Protein AF-A0A958IV37-F1 (afdb_monomer)

Structure (mmCIF, N/CA/C/O backbone):
data_AF-A0A958IV37-F1
#
_entry.id   AF-A0A958IV37-F1
#
loop_
_atom_site.group_PDB
_atom_site.id
_atom_site.type_symbol
_atom_site.label_atom_id
_atom_site.label_alt_id
_atom_site.label_comp_id
_atom_site.label_asym_id
_atom_site.label_entity_id
_atom_site.label_seq_id
_atom_site.pdbx_PDB_ins_code
_atom_site.Cartn_x
_atom_site.Cartn_y
_atom_site.Cartn_z
_atom_site.occupancy
_atom_site.B_iso_or_equiv
_atom_site.auth_seq_id
_atom_site.auth_comp_id
_atom_site.auth_asym_id
_atom_site.auth_atom_id
_atom_site.pdbx_PDB_model_num
ATOM 1 N N . GLY A 1 1 ? 1.178 4.564 18.987 1.00 90.06 1 GLY A N 1
ATOM 2 C CA . GLY A 1 1 ? -0.215 4.195 19.287 1.00 90.06 1 GLY A CA 1
ATOM 3 C C . GLY A 1 1 ? -1.177 5.011 18.451 1.00 90.06 1 GLY A C 1
ATOM 4 O O . GLY A 1 1 ? -0.791 6.059 17.945 1.00 90.06 1 GLY A O 1
ATOM 5 N N . VAL A 1 2 ? -2.417 4.540 18.330 1.00 94.38 2 VAL A N 1
ATOM 6 C CA . VAL A 1 2 ? -3.538 5.289 17.732 1.00 94.38 2 VAL A CA 1
ATOM 7 C C . VAL A 1 2 ? -4.387 5.872 18.862 1.00 94.38 2 VAL A C 1
ATOM 9 O O . VAL A 1 2 ? -4.614 5.197 19.866 1.00 94.38 2 VAL A O 1
ATOM 12 N N . TYR A 1 3 ? -4.841 7.117 18.715 1.00 95.06 3 TYR A N 1
ATOM 13 C CA . TYR A 1 3 ? -5.630 7.835 19.719 1.00 95.06 3 TYR A CA 1
ATOM 14 C C . TYR A 1 3 ? -6.899 8.407 19.086 1.00 95.06 3 TYR A C 1
ATOM 16 O O . TYR A 1 3 ? -6.897 8.761 17.909 1.00 95.06 3 TYR A O 1
ATOM 24 N N . TYR A 1 4 ? -7.961 8.534 19.877 1.00 92.94 4 TYR A N 1
ATOM 25 C CA . TYR A 1 4 ? -9.195 9.218 19.496 1.00 92.94 4 TYR A CA 1
ATOM 26 C C . TYR A 1 4 ? -9.462 10.398 20.432 1.00 92.94 4 TYR A C 1
ATOM 28 O O . TYR A 1 4 ? -9.059 10.384 21.598 1.00 92.94 4 TYR A O 1
ATOM 36 N N . LEU A 1 5 ? -10.137 11.428 19.922 1.00 93.88 5 LEU A N 1
ATOM 37 C CA . LEU A 1 5 ? -10.578 12.563 20.727 1.00 93.88 5 LEU A CA 1
ATOM 38 C C . LEU A 1 5 ? -11.869 12.181 21.458 1.00 93.88 5 LEU A C 1
ATOM 40 O O . LEU A 1 5 ? -12.916 12.021 20.832 1.00 93.88 5 LEU A O 1
ATOM 44 N N . ALA A 1 6 ? -11.794 12.005 22.775 1.00 91.38 6 ALA A N 1
ATOM 45 C CA . ALA A 1 6 ? -12.970 11.760 23.593 1.00 91.38 6 ALA A CA 1
ATOM 46 C C . ALA A 1 6 ? -13.723 13.081 23.828 1.00 91.38 6 ALA A C 1
ATOM 48 O O . ALA A 1 6 ? -13.082 14.094 24.137 1.00 91.38 6 ALA A O 1
ATOM 49 N N . PRO A 1 7 ? -15.063 13.089 23.705 1.00 88.25 7 PRO A N 1
ATOM 50 C CA . PRO A 1 7 ? -15.849 14.276 23.998 1.00 88.25 7 PRO A CA 1
ATOM 51 C C . PRO A 1 7 ? -15.720 14.679 25.481 1.00 88.25 7 PRO A C 1
ATOM 53 O O . PRO A 1 7 ? -15.394 13.831 26.321 1.00 88.25 7 PRO A O 1
ATOM 56 N N . PRO A 1 8 ? -15.989 15.956 25.808 1.00 89.44 8 PRO A N 1
ATOM 57 C CA . PRO A 1 8 ? -16.060 16.445 27.185 1.00 89.44 8 PRO A CA 1
ATOM 58 C C . PRO A 1 8 ? -16.997 15.580 28.037 1.00 89.44 8 PRO A C 1
ATOM 60 O O . PRO A 1 8 ? -18.073 15.200 27.570 1.00 89.44 8 PRO A O 1
ATOM 63 N N . ALA A 1 9 ? -16.613 15.276 29.280 1.00 87.44 9 ALA A N 1
ATOM 64 C CA . ALA A 1 9 ? -17.484 14.537 30.196 1.00 87.44 9 ALA A CA 1
ATOM 65 C C . ALA A 1 9 ? -18.620 15.426 30.731 1.00 87.44 9 ALA A C 1
ATOM 67 O O . ALA A 1 9 ? -19.730 14.941 30.951 1.00 87.44 9 ALA A O 1
ATOM 68 N N . ALA A 1 10 ? -18.355 16.725 30.885 1.00 89.62 10 ALA A N 1
ATOM 69 C CA . ALA A 1 10 ? -19.326 17.749 31.240 1.00 89.62 10 ALA A CA 1
ATOM 70 C C . ALA A 1 10 ? -19.157 19.032 30.392 1.00 89.62 10 ALA A C 1
ATOM 72 O O . ALA A 1 10 ? -18.096 19.260 29.799 1.00 89.62 10 ALA A O 1
ATOM 73 N N . PRO A 1 11 ? -20.187 19.901 30.323 1.00 88.12 11 PRO A N 1
ATOM 74 C CA . PRO A 1 11 ? -20.066 21.218 29.701 1.00 88.12 11 PRO A CA 1
ATOM 75 C C . PRO A 1 11 ? -18.961 22.045 30.369 1.00 88.12 11 PRO A C 1
ATOM 77 O O . PRO A 1 11 ? -19.006 22.283 31.572 1.00 88.12 11 PRO A O 1
ATOM 80 N N . GLY A 1 12 ? -17.987 22.498 29.579 1.00 87.62 12 GLY A N 1
ATOM 81 C CA . GLY A 1 12 ? -16.826 23.251 30.067 1.00 87.62 12 GLY A CA 1
ATOM 82 C C . GLY A 1 12 ? -15.551 22.420 30.226 1.00 87.62 12 GLY A C 1
ATOM 83 O O . GLY A 1 12 ? -14.482 23.011 30.357 1.00 87.62 12 GLY A O 1
ATOM 84 N N . ASP A 1 13 ? -15.628 21.087 30.140 1.00 92.12 13 ASP A N 1
ATOM 85 C CA . ASP A 1 13 ? -14.427 20.251 30.116 1.00 92.12 13 ASP A CA 1
ATOM 86 C C . ASP A 1 13 ? -13.713 20.343 28.761 1.00 92.12 13 ASP A C 1
ATOM 88 O O . ASP A 1 13 ? -14.332 20.402 27.692 1.00 92.12 13 ASP A O 1
ATOM 92 N N . THR A 1 14 ? -12.384 20.280 28.797 1.00 91.94 14 THR A N 1
ATOM 93 C CA . THR A 1 14 ? -11.564 20.180 27.589 1.00 91.94 14 THR A CA 1
ATOM 94 C C . THR A 1 14 ? -11.616 18.747 27.043 1.00 91.94 14 THR A C 1
ATOM 96 O O . THR A 1 14 ? -11.397 17.801 27.805 1.00 91.94 14 THR A O 1
ATOM 99 N N . PRO A 1 15 ? -11.854 18.550 25.734 1.00 92.94 15 PRO A N 1
ATOM 100 C CA . PRO A 1 15 ? -11.697 17.247 25.092 1.00 92.94 15 PRO A CA 1
ATOM 101 C C . PRO A 1 15 ? -10.302 16.653 25.334 1.00 92.94 15 PRO A C 1
ATOM 103 O O . PRO A 1 15 ? -9.304 17.375 25.340 1.00 92.94 15 PRO A O 1
ATOM 106 N N . VAL A 1 16 ? -10.216 15.331 25.493 1.00 94.69 16 VAL A N 1
ATOM 107 C CA . VAL A 1 16 ? -8.945 14.639 25.771 1.00 94.69 16 VAL A CA 1
ATOM 108 C C . VAL A 1 16 ? -8.686 13.522 24.772 1.00 94.69 16 VAL A C 1
ATOM 110 O O . VAL A 1 16 ? -9.596 12.783 24.398 1.00 94.69 16 VAL A O 1
ATOM 113 N N . PHE A 1 17 ? -7.428 13.356 24.366 1.00 95.19 17 PHE A N 1
ATOM 114 C CA . PHE A 1 17 ? -7.029 12.204 23.564 1.00 95.19 17 PHE A CA 1
ATOM 115 C C . PHE A 1 17 ? -6.925 10.957 24.438 1.00 95.19 17 PHE A C 1
ATOM 117 O O . PHE A 1 17 ? -6.231 10.950 25.455 1.00 95.19 17 PHE A O 1
ATOM 124 N N . ARG A 1 18 ? -7.597 9.884 24.020 1.00 95.31 18 ARG A N 1
ATOM 125 C CA . ARG A 1 18 ? -7.534 8.570 24.665 1.00 95.31 18 ARG A CA 1
ATOM 126 C C . ARG A 1 18 ? -6.959 7.540 23.696 1.00 95.31 18 ARG A C 1
ATOM 128 O O . ARG A 1 18 ? -7.259 7.607 22.504 1.00 95.31 18 ARG A O 1
ATOM 135 N N . PRO A 1 19 ? -6.115 6.609 24.169 1.00 95.56 19 PRO A N 1
ATOM 136 C CA . PRO A 1 19 ? -5.575 5.568 23.309 1.00 95.56 19 PRO A CA 1
ATOM 137 C C . PRO A 1 19 ? -6.686 4.614 22.866 1.00 95.56 19 PRO A C 1
ATOM 139 O O . PRO A 1 19 ? -7.582 4.280 23.643 1.00 95.56 19 PRO A O 1
ATOM 142 N N . VAL A 1 20 ? -6.593 4.135 21.628 1.00 96.44 20 VAL A N 1
ATOM 143 C CA . VAL A 1 20 ? -7.368 2.981 21.169 1.00 96.44 20 VAL A CA 1
ATOM 144 C C . VAL A 1 20 ? -6.782 1.734 21.825 1.00 96.44 20 VAL A C 1
ATOM 146 O O . VAL A 1 20 ? -5.603 1.409 21.656 1.00 96.44 20 VAL A O 1
ATOM 149 N N . SER A 1 21 ? -7.608 1.025 22.588 1.00 96.25 21 SER A N 1
ATOM 150 C CA . SER A 1 21 ? -7.203 -0.190 23.288 1.00 96.25 21 SER A CA 1
ATOM 151 C C . SER A 1 21 ? -6.798 -1.268 22.282 1.00 96.25 21 SER A C 1
ATOM 153 O O . SER A 1 21 ? -7.561 -1.585 21.376 1.00 96.25 21 SER A O 1
ATOM 155 N N . GLY A 1 22 ? -5.609 -1.851 22.448 1.00 94.31 22 GLY A N 1
ATOM 156 C CA . GLY A 1 22 ? -5.080 -2.899 21.565 1.00 94.31 22 GLY A CA 1
ATOM 157 C C . GLY A 1 22 ? -4.057 -2.424 20.526 1.00 94.31 22 GLY A C 1
ATOM 158 O O . GLY A 1 22 ? -3.431 -3.270 19.899 1.00 94.31 22 GLY A O 1
ATOM 159 N N . ILE A 1 23 ? -3.808 -1.110 20.385 1.00 94.19 23 ILE A N 1
ATOM 160 C CA . ILE A 1 23 ? -2.751 -0.575 19.501 1.00 94.19 23 ILE A CA 1
ATOM 161 C C . ILE A 1 23 ? -1.759 0.289 20.289 1.00 94.19 23 ILE A C 1
ATOM 163 O O . ILE A 1 23 ? -1.879 1.514 20.370 1.00 94.19 23 ILE A O 1
ATOM 167 N N . ALA A 1 24 ? -0.715 -0.348 20.821 1.00 91.19 24 ALA A N 1
ATOM 168 C CA . ALA A 1 24 ? 0.445 0.355 21.385 1.00 91.19 24 ALA A CA 1
ATOM 169 C C . ALA A 1 24 ? 1.495 0.720 20.311 1.00 91.19 24 ALA A C 1
ATOM 171 O O . ALA A 1 24 ? 2.230 1.698 20.462 1.00 91.19 24 ALA A O 1
ATOM 172 N N . ALA A 1 25 ? 1.514 -0.032 19.206 1.00 92.50 25 ALA A N 1
ATOM 173 C CA . ALA A 1 25 ? 2.450 0.079 18.089 1.00 92.50 25 ALA A CA 1
ATOM 174 C C . ALA A 1 25 ? 2.439 1.449 17.381 1.00 92.50 25 ALA A C 1
ATOM 176 O O . ALA A 1 25 ? 1.483 2.230 17.481 1.00 92.50 25 ALA A O 1
ATOM 177 N N . GLN A 1 26 ? 3.516 1.747 16.647 1.00 94.69 26 GLN A N 1
ATOM 178 C CA . GLN A 1 26 ? 3.551 2.883 15.719 1.00 94.69 26 GLN A CA 1
ATOM 179 C C . GLN A 1 26 ? 2.567 2.624 14.579 1.00 94.69 26 GLN A C 1
ATOM 181 O O . GLN A 1 26 ? 2.468 1.491 14.118 1.00 94.69 26 GLN A O 1
ATOM 186 N N . SER A 1 27 ? 1.832 3.649 14.148 1.00 95.94 27 SER A N 1
ATOM 187 C CA . SER A 1 27 ? 0.874 3.553 13.044 1.00 95.94 27 SER A CA 1
ATOM 188 C C . SER A 1 27 ? 1.310 4.470 11.910 1.00 95.94 27 SER A C 1
ATOM 190 O O . SER A 1 27 ? 1.657 5.620 12.176 1.00 95.94 27 SER A O 1
ATOM 192 N N . TRP A 1 28 ? 1.285 3.970 10.673 1.00 93.75 28 TRP A N 1
ATOM 193 C CA . TRP A 1 28 ? 1.659 4.749 9.482 1.00 93.75 28 TRP A CA 1
ATOM 194 C C . TRP A 1 28 ? 0.489 5.056 8.553 1.00 93.75 28 TRP A C 1
ATOM 196 O O . TRP A 1 28 ? 0.547 6.032 7.811 1.00 93.75 28 TRP A O 1
ATOM 206 N N . SER A 1 29 ? -0.590 4.271 8.606 1.00 95.69 29 SER A N 1
ATOM 207 C CA . SER A 1 29 ? -1.770 4.501 7.775 1.00 95.69 29 SER A CA 1
ATOM 208 C C . SER A 1 29 ? -3.053 4.244 8.559 1.00 95.69 29 SER A C 1
ATOM 210 O O . SER A 1 29 ? -3.172 3.251 9.279 1.00 95.69 29 SER A O 1
ATOM 212 N N . LEU A 1 30 ? -4.004 5.164 8.401 1.00 96.56 30 LEU A N 1
ATOM 213 C CA . LEU A 1 30 ? -5.386 5.043 8.844 1.00 96.56 30 LEU A CA 1
ATOM 214 C C . LEU A 1 30 ? -6.275 5.111 7.604 1.00 96.56 30 LEU A C 1
ATOM 216 O O . LEU A 1 30 ? -6.169 6.0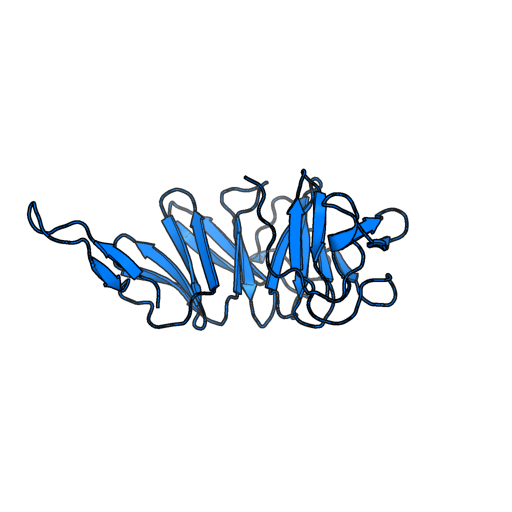62 6.830 1.00 96.56 30 LEU A O 1
ATOM 220 N N . LEU A 1 31 ? -7.143 4.118 7.426 1.00 97.12 31 LEU A N 1
ATOM 221 C CA . LEU A 1 31 ? -8.000 3.999 6.251 1.00 97.12 31 LEU A CA 1
ATOM 222 C C . LEU A 1 31 ? -9.466 3.834 6.672 1.00 97.12 31 LEU A C 1
ATOM 224 O O . LEU A 1 31 ? -9.827 2.790 7.227 1.00 97.12 31 LEU A O 1
ATOM 228 N N . PRO A 1 32 ? -10.325 4.835 6.412 1.00 95.62 32 PRO A N 1
ATOM 229 C CA . PRO A 1 32 ? -11.768 4.648 6.453 1.00 95.62 32 PRO A CA 1
ATOM 230 C C . PRO A 1 32 ? -12.182 3.588 5.427 1.00 95.62 32 PRO A C 1
ATOM 232 O O . PRO A 1 32 ? -11.821 3.675 4.258 1.00 95.62 32 PRO A O 1
ATOM 235 N N . ALA A 1 33 ? -12.936 2.586 5.866 1.00 93.12 33 ALA A N 1
ATOM 236 C CA . ALA A 1 33 ? -13.322 1.432 5.065 1.00 93.12 33 ALA A CA 1
ATOM 237 C C . ALA A 1 33 ? -14.796 1.091 5.333 1.00 93.12 33 ALA A C 1
ATOM 239 O O . ALA A 1 33 ? -15.136 0.225 6.148 1.00 93.12 33 ALA A O 1
ATOM 240 N N . GLY A 1 34 ? -15.691 1.834 4.677 1.00 87.81 34 GLY A N 1
ATOM 241 C CA . GLY A 1 34 ? -17.126 1.789 4.950 1.00 87.81 34 GLY A CA 1
ATOM 242 C C . GLY A 1 34 ? -17.446 2.364 6.331 1.00 87.81 34 GLY A C 1
ATOM 243 O O . GLY A 1 34 ? -17.232 3.545 6.580 1.00 87.81 34 GLY A O 1
ATOM 244 N N . ARG A 1 35 ? -17.970 1.529 7.237 1.00 87.19 35 ARG A N 1
ATOM 245 C CA . ARG A 1 35 ? -18.256 1.913 8.636 1.00 87.19 35 ARG A CA 1
ATOM 246 C C . ARG A 1 35 ? -17.098 1.629 9.597 1.00 87.19 35 ARG A C 1
ATOM 248 O O . ARG A 1 35 ? -17.220 1.927 10.781 1.00 87.19 35 ARG A O 1
ATOM 255 N N . SER A 1 36 ? -16.022 1.027 9.103 1.00 90.94 36 SER A N 1
ATOM 256 C CA . SER A 1 36 ? -14.850 0.659 9.893 1.00 90.94 36 SER A CA 1
ATOM 257 C C . SER A 1 36 ? -13.716 1.654 9.662 1.00 90.94 36 SER A C 1
ATOM 259 O O . SER A 1 36 ? -13.615 2.261 8.597 1.00 90.94 36 SER A O 1
ATOM 261 N N . LEU A 1 37 ? -12.827 1.774 10.644 1.00 95.69 37 LEU A N 1
ATOM 262 C CA . LEU A 1 37 ? -11.527 2.417 10.483 1.00 95.69 37 LEU A CA 1
ATOM 263 C C . LEU A 1 37 ? -10.455 1.340 10.617 1.00 95.69 37 LEU A C 1
ATOM 265 O O . LEU A 1 37 ? -10.439 0.624 11.615 1.00 95.69 37 LEU A O 1
ATOM 269 N N . LEU A 1 38 ? -9.578 1.205 9.627 1.00 97.88 38 LEU A N 1
ATOM 270 C CA . LEU A 1 38 ? -8.435 0.301 9.705 1.00 97.88 38 LEU A CA 1
ATOM 271 C C . LEU A 1 38 ? -7.161 1.080 10.031 1.00 97.88 38 LEU A C 1
ATOM 273 O O . LEU A 1 38 ? -6.988 2.208 9.576 1.00 97.88 38 LEU A O 1
ATOM 277 N N . ALA A 1 39 ? -6.265 0.462 10.793 1.00 98.19 39 ALA A N 1
ATOM 278 C CA . ALA A 1 39 ? -4.962 1.004 11.142 1.00 98.19 39 ALA A CA 1
ATOM 279 C C . ALA A 1 39 ? -3.860 0.021 10.754 1.00 98.19 39 ALA A C 1
ATOM 281 O O . ALA A 1 39 ? -3.841 -1.106 11.247 1.00 98.19 39 ALA A O 1
ATOM 282 N N . ALA A 1 40 ? -2.927 0.459 9.910 1.00 98.25 40 ALA A N 1
ATOM 283 C CA . ALA A 1 40 ? -1.681 -0.251 9.652 1.00 98.25 40 ALA A CA 1
ATOM 284 C C . ALA A 1 40 ? -0.588 0.236 10.602 1.00 98.25 40 ALA A C 1
ATOM 286 O O . ALA A 1 40 ? -0.456 1.438 10.880 1.00 98.25 40 ALA A O 1
ATOM 287 N N . THR A 1 41 ? 0.155 -0.720 11.150 1.00 98.25 41 THR A N 1
ATOM 288 C CA . THR A 1 41 ? 1.061 -0.493 12.272 1.00 98.25 41 THR A CA 1
ATOM 289 C C . THR A 1 41 ? 2.324 -1.341 12.177 1.00 98.25 41 THR A C 1
ATOM 291 O O . THR A 1 41 ? 2.442 -2.222 11.323 1.00 98.25 41 THR A O 1
ATOM 294 N N . SER A 1 42 ? 3.253 -1.119 13.112 1.00 97.31 42 SER A N 1
ATOM 295 C CA . SER A 1 42 ? 4.487 -1.904 13.222 1.00 97.31 42 SER A CA 1
ATOM 296 C C . SER A 1 42 ? 4.278 -3.376 13.556 1.00 97.31 42 SER A C 1
ATOM 298 O O . SER A 1 42 ? 5.186 -4.171 13.337 1.00 97.31 42 SER A O 1
ATOM 300 N N . ASN A 1 43 ? 3.102 -3.741 14.073 1.00 96.31 43 ASN A N 1
ATOM 301 C CA . ASN A 1 43 ? 2.822 -5.095 14.550 1.00 96.31 43 ASN A CA 1
ATOM 302 C C . ASN A 1 43 ? 1.696 -5.788 13.775 1.00 96.31 43 ASN A C 1
ATOM 304 O O . ASN A 1 43 ? 1.479 -6.979 13.979 1.00 96.31 43 ASN A O 1
ATOM 308 N N . GLY A 1 44 ? 0.973 -5.065 12.922 1.00 96.88 44 GLY A N 1
ATOM 309 C CA . GLY A 1 44 ? -0.170 -5.623 12.217 1.00 96.88 44 GLY A CA 1
ATOM 310 C C . GLY A 1 44 ? -1.106 -4.585 11.621 1.00 96.88 44 GLY A C 1
ATOM 311 O O . GLY A 1 44 ? -0.912 -3.370 11.756 1.00 96.88 44 GLY A O 1
ATOM 312 N N . VAL A 1 45 ? -2.168 -5.094 11.006 1.00 98.31 45 VAL A N 1
ATOM 313 C CA . VAL A 1 45 ? -3.348 -4.330 10.612 1.00 98.31 45 VAL A CA 1
ATOM 314 C C . VAL A 1 45 ? -4.474 -4.626 11.589 1.00 98.31 45 VAL A C 1
ATOM 316 O O . VAL A 1 45 ? -4.787 -5.786 11.863 1.00 98.31 45 VAL A O 1
ATOM 319 N N . TYR A 1 46 ? -5.114 -3.570 12.074 1.00 97.88 46 TYR A N 1
ATOM 320 C CA . TYR A 1 46 ? -6.210 -3.653 13.028 1.00 97.88 46 TYR A CA 1
ATOM 321 C C . TYR A 1 46 ? -7.453 -2.958 12.486 1.00 97.88 46 TYR A C 1
ATOM 323 O O . TYR A 1 46 ? -7.360 -1.871 11.921 1.00 97.88 46 TYR A O 1
ATOM 331 N N . GLN A 1 47 ? -8.620 -3.547 12.719 1.00 97.12 47 GLN A N 1
ATOM 332 C CA . GLN A 1 47 ? -9.899 -2.856 12.621 1.00 97.12 47 GLN A CA 1
ATOM 333 C C . GLN A 1 47 ? -10.215 -2.187 13.954 1.00 97.12 47 GLN A C 1
ATOM 335 O O . GLN A 1 47 ? -10.217 -2.838 14.991 1.00 97.12 47 GLN A O 1
ATOM 340 N N . ILE A 1 48 ? -10.502 -0.893 13.932 1.00 95.62 48 ILE A N 1
ATOM 341 C CA . ILE A 1 48 ? -10.916 -0.135 15.107 1.00 95.62 48 ILE A CA 1
ATOM 342 C C . ILE A 1 48 ? -12.442 -0.162 15.178 1.00 95.62 48 ILE A C 1
ATOM 344 O O . ILE A 1 48 ? -13.136 0.310 14.275 1.00 95.62 48 ILE A O 1
ATOM 348 N N . GLU A 1 49 ? -12.954 -0.723 16.266 1.00 90.94 49 GLU A N 1
ATOM 349 C CA . GLU A 1 49 ? -14.367 -0.772 16.619 1.00 90.94 49 GLU A CA 1
ATOM 350 C C . GLU A 1 49 ? -14.564 0.035 17.904 1.00 90.94 49 GLU A C 1
ATOM 352 O O . GLU A 1 49 ? -14.178 -0.391 18.995 1.00 90.94 49 GLU A O 1
ATOM 357 N N . ASN A 1 50 ? -15.157 1.225 17.772 1.00 87.94 50 ASN A N 1
ATOM 358 C CA . ASN A 1 50 ? -15.253 2.220 18.842 1.00 87.94 50 ASN A CA 1
ATOM 359 C C . ASN A 1 50 ? -13.864 2.598 19.393 1.00 87.94 50 ASN A C 1
ATOM 361 O O . ASN A 1 50 ? -13.085 3.254 18.707 1.00 87.94 50 ASN A O 1
ATOM 365 N N . ASP A 1 51 ? -13.550 2.187 20.619 1.00 90.88 51 ASP A N 1
ATOM 366 C CA . ASP A 1 51 ? -12.306 2.469 21.332 1.00 90.88 51 ASP A CA 1
ATOM 367 C C . ASP A 1 51 ? -11.371 1.250 21.423 1.00 90.88 51 ASP A C 1
ATOM 369 O O . ASP A 1 51 ? -10.379 1.289 22.158 1.00 90.88 51 ASP A O 1
ATOM 373 N N . ARG A 1 52 ? -11.667 0.165 20.690 1.00 94.75 52 ARG A N 1
ATOM 374 C CA . ARG A 1 52 ? -10.900 -1.089 20.704 1.00 94.75 52 ARG A CA 1
ATOM 375 C C . ARG A 1 52 ? -10.454 -1.510 19.314 1.00 94.75 52 ARG A C 1
ATOM 377 O O . ARG A 1 52 ? -11.141 -1.284 18.326 1.00 94.75 52 ARG A O 1
ATOM 384 N N . ALA A 1 53 ? -9.309 -2.172 19.258 1.00 96.06 53 ALA A N 1
ATOM 385 C CA . ALA A 1 53 ? -8.739 -2.732 18.050 1.00 96.06 53 ALA A CA 1
ATOM 386 C C . ALA A 1 53 ? -8.946 -4.248 17.981 1.00 96.06 53 ALA A C 1
ATOM 388 O O . ALA A 1 53 ? -8.689 -4.974 18.942 1.00 96.06 53 ALA A O 1
ATOM 389 N N . VAL A 1 54 ? -9.367 -4.718 16.813 1.00 96.25 54 VAL A N 1
ATOM 390 C CA . VAL A 1 54 ? -9.510 -6.124 16.442 1.00 96.25 54 VAL A CA 1
ATOM 391 C C . VAL A 1 54 ? -8.411 -6.445 15.423 1.00 96.25 54 VAL A C 1
ATOM 393 O O . VAL A 1 54 ? -8.373 -5.804 14.371 1.00 96.25 54 VAL A O 1
ATOM 396 N N . PRO A 1 55 ? -7.492 -7.386 15.702 1.00 97.06 55 PRO A N 1
ATOM 397 C CA . PRO A 1 55 ? -6.422 -7.727 14.766 1.00 97.06 55 PRO A CA 1
ATOM 398 C C . PRO A 1 55 ? -6.984 -8.402 13.508 1.00 97.06 55 PRO A C 1
ATOM 400 O O . PRO A 1 55 ? -7.879 -9.244 13.594 1.00 97.06 55 PRO A O 1
ATOM 403 N N . LEU A 1 56 ? -6.446 -8.038 12.343 1.00 97.62 56 LEU A N 1
ATOM 404 C CA . LEU A 1 56 ? -6.786 -8.633 11.045 1.00 97.62 56 LEU A CA 1
ATOM 405 C C . LEU A 1 56 ? -5.605 -9.365 10.404 1.00 97.62 56 LEU A C 1
ATOM 407 O O . LEU A 1 56 ? -5.807 -10.372 9.729 1.00 97.62 56 LEU A O 1
ATOM 411 N N . LEU A 1 57 ? -4.396 -8.837 10.586 1.00 97.25 57 LEU A N 1
ATOM 412 C CA . LEU A 1 57 ? -3.149 -9.343 10.023 1.00 97.25 57 LEU A CA 1
ATOM 413 C C . LEU A 1 57 ? -2.016 -9.002 10.988 1.00 97.25 57 LEU A C 1
ATOM 415 O O . LEU A 1 57 ? -1.938 -7.858 11.427 1.00 97.25 57 LEU A O 1
ATOM 419 N N . ASP A 1 58 ? -1.130 -9.954 11.260 1.00 96.50 58 ASP A N 1
ATOM 420 C CA . ASP A 1 58 ? 0.113 -9.702 11.989 1.00 96.50 58 ASP A CA 1
ATOM 421 C C . ASP A 1 58 ? 1.234 -9.273 11.034 1.00 96.50 58 ASP A C 1
ATOM 423 O O . ASP A 1 58 ? 1.277 -9.679 9.870 1.00 96.50 58 ASP A O 1
ATOM 427 N N . GLY A 1 59 ? 2.178 -8.487 11.549 1.00 94.69 59 GLY A N 1
ATOM 428 C CA . GLY A 1 59 ? 3.372 -8.065 10.821 1.00 94.69 59 GLY A CA 1
ATOM 429 C C . GLY A 1 59 ? 3.351 -6.606 10.369 1.00 94.69 59 GLY A C 1
ATOM 430 O O . GLY A 1 59 ? 2.342 -5.906 10.411 1.00 94.69 59 GLY A O 1
ATOM 431 N N . LEU A 1 60 ? 4.525 -6.134 9.969 1.00 97.62 60 LEU A N 1
ATOM 432 C CA . LEU A 1 60 ? 4.774 -4.736 9.659 1.00 97.62 60 LEU A CA 1
ATOM 433 C C . LEU A 1 60 ? 4.033 -4.305 8.381 1.00 97.62 60 LEU A C 1
ATOM 435 O O . LEU A 1 60 ? 4.343 -4.785 7.291 1.00 97.62 60 LEU A O 1
ATOM 439 N N . CYS A 1 61 ? 3.076 -3.383 8.524 1.00 98.31 61 CYS A N 1
ATOM 440 C CA . CYS A 1 61 ? 2.282 -2.836 7.424 1.00 98.31 61 CYS A CA 1
ATOM 441 C C . CYS A 1 61 ? 2.446 -1.315 7.352 1.00 98.31 61 CYS A C 1
ATOM 443 O O . CYS A 1 61 ? 2.198 -0.615 8.335 1.00 98.31 61 CYS A O 1
ATOM 445 N N . PHE A 1 62 ? 2.812 -0.796 6.181 1.00 98.00 62 PHE A N 1
ATOM 446 C CA . PHE A 1 62 ? 3.104 0.626 5.979 1.00 98.00 62 PHE A CA 1
ATOM 447 C C . PHE A 1 62 ? 1.917 1.408 5.426 1.00 98.00 62 PHE A C 1
ATOM 449 O O . PHE A 1 62 ? 1.677 2.543 5.834 1.00 98.00 62 PHE A O 1
ATOM 456 N N . VAL A 1 63 ? 1.155 0.798 4.517 1.00 98.19 63 VAL A N 1
ATOM 457 C CA . VAL A 1 63 ? 0.084 1.476 3.784 1.00 98.19 63 VAL A CA 1
ATOM 458 C C . VAL A 1 63 ? -1.119 0.561 3.598 1.00 98.19 63 VAL A C 1
ATOM 460 O O . VAL A 1 63 ? -0.970 -0.634 3.351 1.00 98.19 63 VAL A O 1
ATOM 463 N N . LEU A 1 64 ? -2.314 1.137 3.709 1.00 98.44 64 LEU A 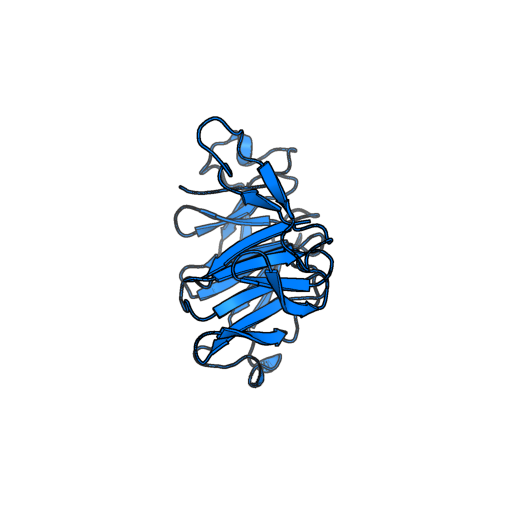N 1
ATOM 464 C CA . LEU A 1 64 ? -3.567 0.514 3.298 1.00 98.44 64 LEU A CA 1
ATOM 465 C C . LEU A 1 64 ? -4.150 1.316 2.138 1.00 98.44 64 LEU A C 1
ATOM 467 O O . LEU A 1 64 ? -4.200 2.544 2.199 1.00 98.44 64 LEU A O 1
ATOM 471 N N . TYR A 1 65 ? -4.618 0.620 1.108 1.00 97.50 65 TYR A N 1
ATOM 472 C CA . TYR A 1 65 ? -5.233 1.227 -0.067 1.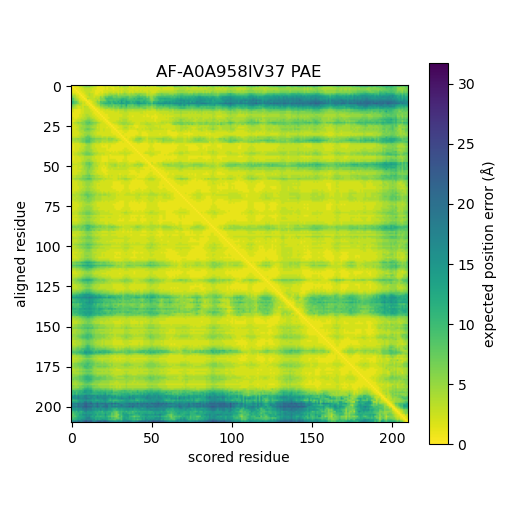00 97.50 65 TYR A CA 1
ATOM 473 C C . TYR A 1 65 ? -6.528 0.496 -0.411 1.00 97.50 65 TYR A C 1
ATOM 475 O O . TYR A 1 65 ? -6.501 -0.692 -0.731 1.00 97.50 65 TYR A O 1
ATOM 483 N N . GLN A 1 66 ? -7.667 1.185 -0.341 1.00 96.69 66 GLN A N 1
ATOM 484 C CA . GLN A 1 66 ? -8.939 0.622 -0.792 1.00 96.69 66 GLN A CA 1
ATOM 485 C C . GLN A 1 66 ? -8.997 0.641 -2.317 1.00 96.69 66 GLN A C 1
ATOM 487 O O . GLN A 1 66 ? -8.733 1.678 -2.922 1.00 96.69 66 GLN A O 1
ATOM 492 N N . SER A 1 67 ? -9.346 -0.493 -2.929 1.00 94.56 67 SER A N 1
ATOM 493 C CA . SER A 1 67 ? -9.477 -0.550 -4.383 1.00 94.56 67 SER A CA 1
ATOM 494 C C . SER A 1 67 ? -10.590 0.388 -4.859 1.00 94.56 67 SER A C 1
ATOM 496 O O . SER A 1 67 ? -11.694 0.417 -4.313 1.00 94.56 67 SER A O 1
ATOM 498 N N . GLN A 1 68 ? -10.290 1.137 -5.913 1.00 92.56 68 GLN A N 1
ATOM 499 C CA . GLN A 1 68 ? -11.197 1.991 -6.667 1.00 92.56 68 GLN A CA 1
ATOM 500 C C . GLN A 1 68 ? -12.199 1.171 -7.490 1.00 92.56 68 GLN A C 1
ATOM 502 O O . GLN A 1 68 ? -13.269 1.674 -7.829 1.00 92.56 68 GLN A O 1
ATOM 507 N N . PHE A 1 69 ? -11.865 -0.084 -7.806 1.00 91.62 69 PHE A N 1
ATOM 508 C CA . PHE A 1 69 ? -12.681 -0.972 -8.640 1.00 91.62 69 PHE A CA 1
ATOM 509 C C . PHE A 1 69 ? -13.465 -2.014 -7.835 1.00 91.62 69 PHE A C 1
ATOM 511 O O . PHE A 1 69 ? -14.490 -2.505 -8.306 1.00 91.62 69 PHE A O 1
ATOM 518 N N . ASP A 1 70 ? -13.010 -2.341 -6.624 1.00 92.12 70 ASP A N 1
ATOM 519 C CA . ASP A 1 70 ? -13.678 -3.267 -5.710 1.00 92.12 70 ASP A CA 1
ATOM 520 C C . ASP A 1 70 ? -13.653 -2.710 -4.281 1.00 92.12 70 ASP A C 1
ATOM 522 O O . ASP A 1 70 ? -12.694 -2.888 -3.532 1.00 92.12 70 ASP A O 1
ATOM 526 N N . SER A 1 71 ? -14.748 -2.073 -3.859 1.00 93.44 71 SER A N 1
ATOM 527 C CA . SER A 1 71 ? -14.852 -1.495 -2.512 1.00 93.44 71 SER A CA 1
ATOM 528 C C . SER A 1 71 ? -14.760 -2.534 -1.390 1.00 93.44 71 SER A C 1
ATOM 530 O O . SER A 1 71 ? -14.530 -2.161 -0.236 1.00 93.44 71 SER A O 1
ATOM 532 N N . THR A 1 72 ? -14.903 -3.825 -1.709 1.00 94.12 72 THR A N 1
ATOM 533 C CA . THR A 1 72 ? -14.742 -4.932 -0.764 1.00 94.12 72 THR A CA 1
ATOM 534 C C . THR A 1 72 ? -13.294 -5.406 -0.645 1.00 94.12 72 THR A C 1
ATOM 536 O O . THR A 1 72 ? -13.028 -6.328 0.120 1.00 94.12 72 THR A O 1
ATOM 539 N N . ARG A 1 73 ? -12.346 -4.765 -1.336 1.00 95.12 73 ARG A N 1
ATOM 540 C CA . ARG A 1 73 ? -10.929 -5.125 -1.356 1.00 95.12 73 ARG A CA 1
ATOM 541 C C . ARG A 1 73 ? -10.048 -3.976 -0.881 1.00 95.12 73 ARG A C 1
ATOM 543 O O . ARG A 1 73 ? -10.164 -2.841 -1.340 1.00 95.12 73 ARG A O 1
ATOM 550 N N . ILE A 1 74 ? -9.120 -4.296 0.013 1.00 97.69 74 ILE A N 1
ATOM 551 C CA . ILE A 1 74 ? -8.058 -3.396 0.461 1.00 97.69 74 ILE A CA 1
ATOM 552 C C . ILE A 1 74 ? -6.719 -4.088 0.243 1.00 97.69 74 ILE A C 1
ATOM 554 O O . ILE A 1 74 ? -6.530 -5.232 0.653 1.00 97.69 74 ILE A O 1
ATOM 558 N N . TYR A 1 75 ? -5.779 -3.379 -0.367 1.00 98.00 75 TYR A N 1
ATOM 559 C CA . TYR A 1 75 ? -4.392 -3.803 -0.471 1.00 98.00 75 TYR A CA 1
ATOM 560 C C . TYR A 1 75 ? -3.598 -3.289 0.729 1.00 98.00 75 TYR A C 1
ATOM 562 O O . TYR A 1 75 ? -3.763 -2.143 1.150 1.00 98.00 75 TYR A O 1
ATOM 570 N N . ALA A 1 76 ? -2.735 -4.141 1.269 1.00 98.62 76 ALA A N 1
ATOM 571 C CA . ALA A 1 76 ? -1.849 -3.840 2.383 1.00 98.62 76 ALA A CA 1
ATOM 572 C C . ALA A 1 76 ? -0.396 -3.921 1.906 1.00 98.62 76 ALA A C 1
ATOM 574 O O . ALA A 1 76 ? 0.051 -4.983 1.474 1.00 98.62 76 ALA A O 1
ATOM 575 N N . GLY A 1 77 ? 0.329 -2.806 1.967 1.00 98.56 77 GLY A N 1
ATOM 576 C CA . GLY A 1 77 ? 1.762 -2.775 1.683 1.00 98.56 77 GLY A CA 1
ATOM 577 C C . GLY A 1 77 ? 2.547 -3.204 2.917 1.00 98.56 77 GLY A C 1
ATOM 578 O O . GLY A 1 77 ? 2.472 -2.543 3.957 1.00 98.56 77 GLY A O 1
ATOM 579 N N . LEU A 1 78 ? 3.247 -4.330 2.812 1.00 98.50 78 LEU A N 1
ATOM 580 C CA . LEU A 1 78 ? 3.948 -4.988 3.911 1.00 98.50 78 LEU A CA 1
ATOM 581 C C . LEU A 1 78 ? 5.463 -4.853 3.730 1.00 98.50 78 LEU A C 1
ATOM 583 O O . LEU A 1 78 ? 5.946 -4.522 2.646 1.00 98.50 78 LEU A O 1
ATOM 587 N N . ILE A 1 79 ? 6.222 -5.142 4.789 1.00 97.62 79 ILE A N 1
ATOM 588 C CA . ILE A 1 79 ? 7.692 -5.235 4.701 1.00 97.62 79 ILE A CA 1
ATOM 589 C C . ILE A 1 79 ? 8.175 -6.313 3.729 1.00 97.62 79 ILE A C 1
ATOM 591 O O . ILE A 1 79 ? 9.243 -6.196 3.143 1.00 97.62 79 ILE A O 1
ATOM 595 N N . ASP A 1 80 ? 7.373 -7.350 3.552 1.00 96.69 80 ASP A N 1
ATOM 596 C CA . ASP A 1 80 ? 7.693 -8.567 2.821 1.00 96.69 80 ASP A CA 1
ATOM 597 C C . ASP A 1 80 ? 6.626 -8.867 1.755 1.00 96.69 80 ASP A C 1
ATOM 599 O O . ASP A 1 80 ? 6.214 -10.014 1.568 1.00 96.69 80 ASP A O 1
ATOM 603 N N . GLY A 1 81 ? 6.129 -7.823 1.083 1.00 97.62 81 GLY A N 1
ATOM 604 C CA . GLY A 1 81 ? 5.278 -7.945 -0.099 1.00 97.62 81 GLY A CA 1
ATOM 605 C C . GLY A 1 81 ? 3.908 -7.274 0.002 1.00 97.62 81 GLY A C 1
ATOM 606 O O . GLY A 1 81 ? 3.708 -6.278 0.698 1.00 97.62 81 GLY A O 1
ATOM 607 N N . LEU A 1 82 ? 2.944 -7.819 -0.746 1.00 98.12 82 LEU A N 1
ATOM 608 C CA . LEU A 1 82 ? 1.597 -7.263 -0.897 1.00 98.12 82 LEU A CA 1
ATOM 609 C C . LEU A 1 82 ? 0.545 -8.198 -0.289 1.00 98.12 82 LEU A C 1
ATOM 611 O O . LEU A 1 82 ? 0.389 -9.342 -0.715 1.00 98.12 82 LEU A O 1
ATOM 615 N N . GLY A 1 83 ? -0.202 -7.703 0.694 1.00 97.62 83 GLY A N 1
ATOM 616 C CA . GLY A 1 83 ? -1.342 -8.386 1.300 1.00 97.62 83 GLY A CA 1
ATOM 617 C C . GLY A 1 83 ? -2.680 -7.893 0.755 1.00 97.62 83 GLY A C 1
ATOM 618 O O . GLY A 1 83 ? -2.784 -6.780 0.241 1.00 97.62 83 GLY A O 1
ATOM 619 N N . ILE A 1 84 ? -3.727 -8.704 0.909 1.00 97.44 84 ILE A N 1
ATOM 620 C CA . ILE A 1 84 ? -5.102 -8.319 0.579 1.00 97.44 84 ILE A CA 1
ATOM 621 C C . ILE A 1 84 ? -6.020 -8.612 1.762 1.00 97.44 84 ILE A C 1
ATOM 623 O O . ILE A 1 84 ? -6.045 -9.715 2.312 1.00 97.44 84 ILE A O 1
ATOM 627 N N . LEU A 1 85 ? -6.817 -7.614 2.118 1.00 97.19 85 LEU A N 1
ATOM 628 C CA . LEU A 1 85 ? -7.941 -7.708 3.035 1.00 97.19 85 LEU A CA 1
ATOM 629 C C . LEU A 1 85 ? -9.230 -7.688 2.206 1.00 97.19 85 LEU A C 1
ATOM 631 O O . LEU A 1 85 ? -9.396 -6.832 1.338 1.00 97.19 85 LEU A O 1
ATOM 635 N N . GLN A 1 86 ? -10.145 -8.612 2.487 1.00 95.81 86 GLN A N 1
ATOM 636 C CA . GLN A 1 86 ? -11.441 -8.707 1.822 1.00 95.81 86 GLN A CA 1
ATOM 637 C C . GLN A 1 86 ? -12.570 -8.491 2.831 1.00 95.81 86 GLN A C 1
ATOM 639 O O . GLN A 1 86 ? -12.551 -9.035 3.939 1.00 95.81 86 GLN A O 1
ATOM 644 N N . PHE A 1 87 ? -13.575 -7.717 2.443 1.00 95.06 87 PHE A N 1
ATOM 645 C CA . PHE A 1 87 ? -14.810 -7.552 3.189 1.00 95.06 87 PHE A CA 1
ATOM 646 C C . PHE A 1 87 ? -15.776 -8.680 2.831 1.00 95.06 87 PHE A C 1
ATOM 648 O O . PHE A 1 87 ? -16.319 -8.727 1.729 1.00 95.06 87 PHE A O 1
ATOM 655 N N . LEU A 1 88 ? -15.988 -9.603 3.767 1.00 91.75 88 LEU A N 1
ATOM 656 C CA . LEU A 1 88 ? -16.819 -10.791 3.584 1.00 91.75 88 LEU A CA 1
ATOM 657 C C . LEU A 1 88 ? -17.777 -10.929 4.765 1.00 91.75 88 LEU A C 1
ATOM 659 O O . LEU A 1 88 ? -17.366 -10.867 5.925 1.00 91.75 88 LEU A O 1
ATOM 663 N N . ASN A 1 89 ? -19.063 -11.145 4.480 1.00 91.56 89 ASN A N 1
ATOM 664 C CA . ASN A 1 89 ? -20.105 -11.334 5.498 1.00 91.56 89 ASN A CA 1
ATOM 665 C C . ASN A 1 89 ? -20.132 -10.213 6.556 1.00 91.56 89 ASN A C 1
ATOM 667 O O . ASN A 1 89 ? -20.249 -10.465 7.756 1.00 91.56 89 ASN A O 1
ATOM 671 N N . GLY A 1 90 ? -19.983 -8.964 6.102 1.00 90.38 90 GLY A N 1
ATOM 672 C CA . GLY A 1 90 ? -20.057 -7.782 6.959 1.00 90.38 90 GLY A CA 1
ATOM 673 C C . GLY A 1 90 ? -18.793 -7.482 7.771 1.00 90.38 90 GLY A C 1
ATOM 674 O O . GLY A 1 90 ? -18.860 -6.644 8.668 1.00 90.38 90 GLY A O 1
ATOM 675 N N . ARG A 1 91 ? -17.662 -8.158 7.515 1.00 93.12 91 ARG A N 1
ATOM 676 C CA . ARG A 1 91 ? -16.405 -7.950 8.254 1.00 93.12 91 ARG A CA 1
ATOM 677 C C . ARG A 1 91 ? -15.192 -7.991 7.334 1.00 93.12 91 ARG A C 1
ATOM 679 O O . ARG A 1 91 ? -15.160 -8.773 6.387 1.00 93.12 91 ARG A O 1
ATOM 686 N N . TRP A 1 92 ? -14.173 -7.201 7.657 1.00 96.31 92 TRP A N 1
ATOM 687 C CA . TRP A 1 92 ? -12.864 -7.309 7.020 1.00 96.31 92 TRP A CA 1
ATOM 688 C C . TRP A 1 92 ? -12.136 -8.564 7.506 1.00 96.31 92 TRP A C 1
ATOM 690 O O . TRP A 1 92 ? -12.210 -8.922 8.682 1.00 96.31 92 TRP A O 1
ATOM 700 N N . ARG A 1 93 ? -11.447 -9.249 6.594 1.00 96.44 93 ARG A N 1
ATOM 701 C CA . ARG A 1 93 ? -10.596 -10.408 6.882 1.00 96.44 93 ARG A CA 1
ATOM 702 C C . ARG A 1 93 ? -9.365 -10.372 6.000 1.00 96.44 93 ARG A C 1
ATOM 704 O O . ARG A 1 93 ? -9.456 -9.986 4.838 1.00 96.44 93 ARG A O 1
ATOM 711 N N . PHE A 1 94 ? -8.232 -10.822 6.519 1.00 97.19 94 PHE A N 1
ATOM 712 C CA . PHE A 1 94 ? -7.068 -11.061 5.679 1.00 97.19 94 PHE A CA 1
ATOM 713 C C . PHE A 1 94 ? -7.330 -12.249 4.747 1.00 97.19 94 PHE A C 1
ATOM 715 O O . PHE A 1 94 ? -7.685 -13.334 5.203 1.00 97.19 94 PHE A O 1
ATOM 722 N N . SER A 1 95 ? -7.204 -12.018 3.440 1.00 95.44 95 SER A N 1
ATOM 723 C CA . SER A 1 95 ? -7.477 -13.011 2.396 1.00 95.44 95 SER A CA 1
ATOM 724 C C . SER A 1 95 ? -6.217 -13.724 1.907 1.00 95.44 95 SER A C 1
ATOM 726 O O . SER A 1 95 ? -6.340 -14.752 1.245 1.00 95.44 95 SER A O 1
ATOM 728 N N . GLY A 1 96 ? -5.029 -13.189 2.195 1.00 95.62 96 GLY A N 1
ATOM 729 C CA . GLY A 1 96 ? -3.751 -13.771 1.794 1.00 95.62 96 GLY A CA 1
ATOM 730 C C . GLY A 1 96 ? -2.765 -12.745 1.241 1.00 95.62 96 GLY A C 1
ATOM 731 O O . GLY A 1 96 ? -3.052 -11.547 1.159 1.00 95.62 96 GLY A O 1
ATOM 732 N N . ARG A 1 97 ? -1.588 -13.243 0.860 1.00 96.00 97 ARG A N 1
ATOM 733 C CA . ARG A 1 97 ? -0.533 -12.481 0.182 1.00 96.00 97 ARG A CA 1
ATOM 734 C C . ARG A 1 97 ? -0.595 -12.735 -1.319 1.00 96.00 97 ARG A C 1
ATOM 736 O O . ARG A 1 97 ? -0.924 -13.841 -1.739 1.00 96.00 97 ARG A O 1
ATOM 743 N N . VAL A 1 98 ? -0.264 -11.723 -2.109 1.00 96.31 98 VAL A N 1
ATOM 744 C CA . VAL A 1 98 ? -0.097 -11.864 -3.556 1.00 96.31 98 VAL A CA 1
ATOM 745 C C . VAL A 1 98 ? 1.252 -12.549 -3.818 1.00 96.31 98 VAL A C 1
ATOM 747 O O . VAL A 1 98 ? 2.273 -12.033 -3.357 1.00 96.31 98 VAL A O 1
ATOM 750 N N . PRO A 1 99 ? 1.285 -13.706 -4.504 1.00 94.88 99 PRO A N 1
ATOM 751 C CA . PRO A 1 99 ? 2.529 -14.436 -4.747 1.00 94.88 99 PRO A CA 1
ATOM 752 C C . PRO A 1 99 ? 3.478 -13.672 -5.688 1.00 94.88 99 PRO A C 1
ATOM 754 O O . PRO A 1 99 ? 3.056 -12.790 -6.434 1.00 94.88 99 PRO A O 1
ATOM 757 N N . GLY A 1 100 ? 4.774 -13.994 -5.645 1.00 94.38 100 GLY A N 1
ATOM 758 C CA . GLY A 1 100 ? 5.790 -13.380 -6.511 1.00 94.38 100 GLY A CA 1
ATOM 759 C C . GLY A 1 100 ? 6.161 -11.926 -6.184 1.00 94.38 100 GLY A C 1
ATOM 760 O O . GLY A 1 100 ? 6.895 -11.303 -6.959 1.00 94.38 100 GLY A O 1
ATOM 761 N N . ILE A 1 101 ? 5.676 -11.380 -5.062 1.00 96.69 101 ILE A N 1
ATOM 762 C CA . ILE A 1 101 ? 6.004 -10.039 -4.554 1.00 96.69 101 ILE A CA 1
ATOM 763 C C . ILE A 1 101 ? 6.598 -10.189 -3.154 1.00 96.69 101 ILE A C 1
ATOM 765 O O . ILE A 1 101 ? 5.921 -10.651 -2.237 1.00 96.69 101 ILE A O 1
ATOM 769 N N . SER A 1 102 ? 7.854 -9.784 -2.995 1.00 96.75 102 SER A N 1
ATOM 770 C CA . SER A 1 102 ? 8.613 -9.897 -1.739 1.00 96.75 102 SER A CA 1
ATOM 771 C C . SER A 1 102 ? 9.263 -8.580 -1.317 1.00 96.75 102 SER A C 1
ATOM 773 O O . SER A 1 102 ? 9.995 -8.537 -0.334 1.00 96.75 102 SER A O 1
ATOM 775 N N . GLU A 1 103 ? 9.057 -7.525 -2.099 1.00 97.94 103 GLU A N 1
ATOM 776 C CA . GLU A 1 103 ? 9.592 -6.194 -1.869 1.00 97.94 103 GLU A CA 1
ATOM 777 C C . GLU A 1 103 ? 8.877 -5.498 -0.706 1.00 97.94 103 GLU A C 1
ATOM 779 O O . GLU A 1 103 ? 7.695 -5.726 -0.448 1.00 97.94 103 GLU A O 1
ATOM 784 N N . GLU A 1 104 ? 9.588 -4.594 -0.038 1.00 98.00 104 GLU A N 1
ATOM 785 C CA . GLU A 1 104 ? 9.000 -3.711 0.966 1.00 98.00 104 GLU A CA 1
ATOM 786 C C . GLU A 1 104 ? 8.107 -2.666 0.282 1.00 98.00 104 GLU A C 1
ATOM 788 O O . GLU A 1 104 ? 8.603 -1.727 -0.351 1.00 98.00 104 GLU A O 1
ATOM 793 N N . ILE A 1 105 ? 6.788 -2.829 0.404 1.00 98.56 105 ILE A N 1
ATOM 794 C CA . ILE A 1 105 ? 5.802 -1.988 -0.281 1.00 98.56 105 ILE A CA 1
ATOM 795 C C . ILE A 1 105 ? 5.420 -0.802 0.607 1.00 98.56 105 ILE A C 1
ATOM 797 O O . ILE A 1 105 ? 4.788 -0.959 1.654 1.00 98.56 105 ILE A O 1
ATOM 801 N N . ARG A 1 106 ? 5.779 0.406 0.162 1.00 97.75 106 ARG A N 1
ATOM 802 C CA . ARG A 1 106 ? 5.608 1.664 0.911 1.00 97.75 106 ARG A CA 1
ATOM 803 C C . ARG A 1 106 ? 4.416 2.495 0.457 1.00 97.75 106 ARG A C 1
ATOM 805 O O . ARG A 1 106 ? 3.849 3.239 1.251 1.00 97.75 106 ARG A O 1
ATOM 812 N N . SER A 1 107 ? 4.003 2.346 -0.795 1.00 98.31 107 SER A N 1
ATOM 813 C CA . SER A 1 107 ? 2.872 3.073 -1.373 1.00 98.31 107 SER A CA 1
ATOM 814 C C . SER A 1 107 ? 2.190 2.244 -2.456 1.00 98.31 107 SER A C 1
ATOM 816 O O . SER A 1 107 ? 2.806 1.377 -3.078 1.00 98.31 107 SER A O 1
ATOM 818 N N . ILE A 1 108 ? 0.895 2.488 -2.652 1.00 98.44 108 ILE A N 1
ATOM 819 C CA . ILE A 1 108 ? 0.046 1.755 -3.594 1.00 98.44 108 ILE A CA 1
ATOM 820 C C . ILE A 1 108 ? -0.834 2.769 -4.323 1.00 98.44 108 ILE A C 1
ATOM 822 O O . ILE A 1 108 ? -1.391 3.670 -3.695 1.00 98.44 108 ILE A O 1
ATOM 826 N N . ALA A 1 109 ? -0.971 2.608 -5.635 1.00 97.38 109 ALA A N 1
ATOM 827 C CA . ALA A 1 109 ? -1.915 3.356 -6.455 1.00 97.38 109 ALA A CA 1
ATOM 828 C C . ALA A 1 109 ? -2.524 2.437 -7.518 1.00 97.38 109 ALA A C 1
ATOM 830 O O . ALA A 1 109 ? -1.823 1.599 -8.079 1.00 97.38 109 ALA A O 1
ATOM 831 N N . GLU A 1 110 ? -3.808 2.602 -7.826 1.00 95.56 110 GLU A N 1
ATOM 832 C CA . GLU A 1 110 ? -4.429 1.966 -8.989 1.00 95.56 110 GLU A CA 1
ATOM 833 C C . GLU A 1 110 ? -4.396 2.900 -10.204 1.00 95.56 110 GLU A C 1
ATOM 835 O O . GLU A 1 110 ? -4.672 4.098 -10.121 1.00 95.56 110 GLU A O 1
ATOM 840 N N . ASP A 1 111 ? -4.025 2.327 -11.342 1.00 91.50 111 ASP A N 1
ATOM 841 C CA . ASP A 1 111 ? -4.090 2.930 -12.670 1.00 91.50 111 ASP A CA 1
ATOM 842 C C . ASP A 1 111 ? -5.526 2.760 -13.227 1.00 91.50 111 ASP A C 1
ATOM 844 O O . ASP A 1 111 ? -6.213 1.800 -12.857 1.00 91.50 111 ASP A O 1
ATOM 848 N N . PRO A 1 112 ? -6.024 3.615 -14.145 1.00 89.44 112 PRO A N 1
ATOM 849 C CA . PRO A 1 112 ? -7.389 3.498 -14.670 1.00 89.44 112 PRO A CA 1
ATOM 850 C C . PRO A 1 112 ? -7.705 2.189 -15.406 1.00 89.44 112 PRO A C 1
ATOM 852 O O . PRO A 1 112 ? -8.875 1.901 -15.644 1.00 89.44 112 PRO A O 1
ATOM 855 N N . ASP A 1 113 ? -6.690 1.411 -15.794 1.00 88.31 113 ASP A N 1
ATOM 856 C CA . ASP A 1 113 ? -6.848 0.092 -16.417 1.00 88.31 113 ASP A CA 1
ATOM 857 C C . ASP A 1 113 ? -6.903 -1.068 -15.399 1.00 88.31 113 ASP A C 1
ATOM 859 O O . ASP A 1 113 ? -6.923 -2.239 -15.798 1.00 88.31 113 ASP A O 1
ATOM 863 N N . GLY A 1 114 ? -6.924 -0.751 -14.099 1.00 89.38 114 GLY A N 1
ATOM 864 C CA . GLY A 1 114 ? -6.986 -1.707 -12.995 1.00 89.38 114 GLY A CA 1
ATOM 865 C C . GLY A 1 114 ? -5.638 -2.308 -12.596 1.00 89.38 114 GLY A C 1
ATOM 866 O O . GLY A 1 114 ? -5.606 -3.205 -11.753 1.00 89.38 114 GLY A O 1
ATOM 867 N N . ALA A 1 115 ? -4.525 -1.867 -13.191 1.00 94.12 115 ALA A N 1
ATOM 868 C CA . ALA A 1 115 ? -3.202 -2.261 -12.724 1.00 94.12 115 ALA A CA 1
ATOM 869 C C . ALA A 1 115 ? -2.844 -1.544 -11.415 1.00 94.12 115 ALA A C 1
ATOM 871 O O . ALA A 1 115 ? -3.117 -0.358 -11.237 1.00 94.12 115 ALA A O 1
ATOM 872 N N . LEU A 1 116 ? -2.171 -2.258 -10.521 1.00 97.06 116 LEU A N 1
ATOM 873 C CA . LEU A 1 116 ? -1.585 -1.702 -9.312 1.00 97.06 116 LEU A CA 1
ATOM 874 C C . LEU A 1 116 ? -0.171 -1.230 -9.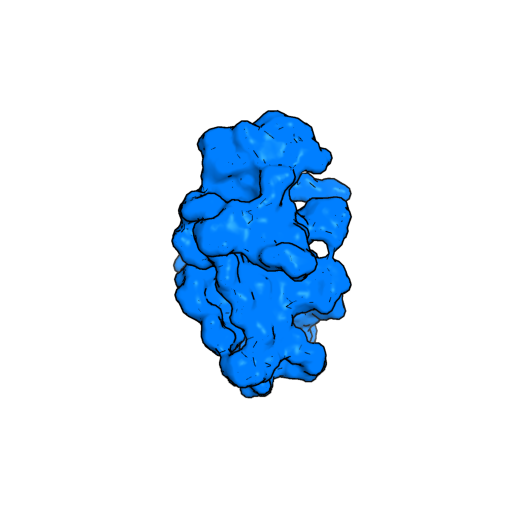608 1.00 97.06 116 LEU A C 1
ATOM 876 O O . LEU A 1 116 ? 0.644 -1.985 -10.132 1.00 97.06 116 LEU A O 1
ATOM 880 N N . TRP A 1 117 ? 0.133 -0.011 -9.204 1.00 98.38 117 TRP A N 1
ATOM 881 C CA . TRP A 1 117 ? 1.489 0.461 -9.021 1.00 98.38 117 TRP A CA 1
ATOM 882 C C . TRP A 1 117 ? 1.860 0.341 -7.551 1.00 98.38 117 TRP A C 1
ATOM 884 O O . TRP A 1 117 ? 1.095 0.751 -6.678 1.00 98.38 117 TRP A O 1
ATOM 894 N N . LEU A 1 118 ? 3.034 -0.226 -7.290 1.00 98.69 118 LEU A N 1
ATOM 895 C CA . LEU A 1 118 ? 3.588 -0.406 -5.956 1.00 98.69 118 LEU A CA 1
ATOM 896 C C . LEU A 1 118 ? 4.918 0.338 -5.884 1.00 98.69 118 LEU A C 1
ATOM 898 O O . LEU A 1 118 ? 5.852 0.026 -6.627 1.00 98.69 118 LEU A O 1
ATOM 902 N N . GLY A 1 119 ? 4.991 1.327 -5.003 1.00 98.31 119 GLY A N 1
ATOM 903 C CA . GLY A 1 119 ? 6.232 2.008 -4.670 1.00 98.31 119 GLY A CA 1
ATOM 904 C C . GLY A 1 119 ? 6.986 1.241 -3.590 1.00 98.31 119 GLY A C 1
ATOM 905 O O . GLY A 1 119 ? 6.374 0.750 -2.635 1.00 98.31 119 GLY A O 1
ATOM 906 N N . THR A 1 120 ? 8.303 1.120 -3.745 1.00 98.25 120 THR A N 1
ATOM 907 C CA . THR A 1 120 ? 9.158 0.383 -2.808 1.00 98.25 120 THR A CA 1
ATOM 908 C C . THR A 1 120 ? 10.180 1.296 -2.145 1.00 98.25 120 THR A C 1
ATOM 910 O O . THR A 1 120 ? 10.472 2.389 -2.633 1.00 98.25 120 THR A O 1
ATOM 913 N N . GLN A 1 121 ? 10.761 0.823 -1.044 1.00 94.75 121 GLN A N 1
ATOM 914 C CA . GLN A 1 121 ? 11.785 1.576 -0.324 1.00 94.75 121 GLN A CA 1
ATOM 915 C C . GLN A 1 121 ? 13.113 1.691 -1.091 1.00 94.75 121 GLN A C 1
ATOM 917 O O . GLN A 1 121 ? 13.747 2.739 -1.045 1.00 94.75 121 GLN A O 1
ATOM 922 N N . PHE A 1 122 ? 13.557 0.631 -1.778 1.00 91.81 122 PHE A N 1
ATOM 923 C CA . PHE A 1 122 ? 14.870 0.612 -2.451 1.00 91.81 122 PHE A CA 1
ATOM 924 C C . PHE A 1 122 ? 14.910 -0.181 -3.766 1.00 91.81 122 PHE A C 1
ATOM 926 O O . PHE A 1 122 ? 15.940 -0.213 -4.434 1.00 91.81 122 PHE A O 1
ATOM 933 N N . GLN A 1 123 ? 13.821 -0.847 -4.150 1.00 95.44 123 GLN A N 1
ATOM 934 C CA . GLN A 1 123 ? 13.777 -1.789 -5.277 1.00 95.44 123 GLN A CA 1
ATOM 935 C C . GLN A 1 123 ? 12.986 -1.222 -6.469 1.00 95.44 123 GLN A C 1
ATOM 937 O O . GLN A 1 123 ? 12.439 -1.969 -7.278 1.00 95.44 123 GLN A O 1
ATOM 942 N N . GLY A 1 124 ? 12.929 0.111 -6.575 1.00 97.12 124 GLY A N 1
ATOM 943 C CA . GLY A 1 124 ? 12.201 0.822 -7.620 1.00 97.12 124 GLY A CA 1
ATOM 944 C C . GLY A 1 124 ? 10.685 0.727 -7.449 1.00 97.12 124 GLY A C 1
ATOM 945 O O . GLY A 1 124 ? 10.159 0.961 -6.359 1.00 97.12 124 GLY A O 1
ATOM 946 N N . ALA A 1 125 ? 9.976 0.409 -8.529 1.00 98.31 125 ALA A N 1
ATOM 947 C CA . ALA A 1 125 ? 8.521 0.279 -8.526 1.00 98.31 125 ALA A CA 1
ATOM 948 C C . ALA A 1 125 ? 8.069 -0.990 -9.248 1.00 98.31 125 ALA A C 1
ATOM 950 O O . ALA A 1 125 ? 8.720 -1.458 -10.184 1.00 98.31 125 ALA A O 1
ATOM 951 N N . LEU A 1 126 ? 6.923 -1.524 -8.839 1.00 98.44 126 LEU A N 1
ATOM 952 C CA . LEU A 1 126 ? 6.285 -2.657 -9.497 1.00 98.44 126 LEU A CA 1
ATOM 953 C C . LEU A 1 126 ? 4.973 -2.218 -10.131 1.00 98.44 126 LEU A C 1
ATOM 955 O O . LEU A 1 126 ? 4.232 -1.427 -9.550 1.00 98.44 126 LEU A O 1
ATOM 959 N N . ARG A 1 127 ? 4.658 -2.794 -11.290 1.00 97.75 127 ARG A N 1
ATOM 960 C CA . ARG A 1 127 ? 3.314 -2.781 -11.864 1.00 97.75 127 ARG A CA 1
ATOM 961 C C . ARG A 1 127 ? 2.756 -4.193 -11.834 1.00 97.75 127 ARG A C 1
ATOM 963 O O . ARG A 1 127 ? 3.379 -5.109 -12.368 1.00 97.75 127 ARG A O 1
ATOM 970 N N . VAL A 1 128 ? 1.600 -4.365 -11.208 1.00 96.75 12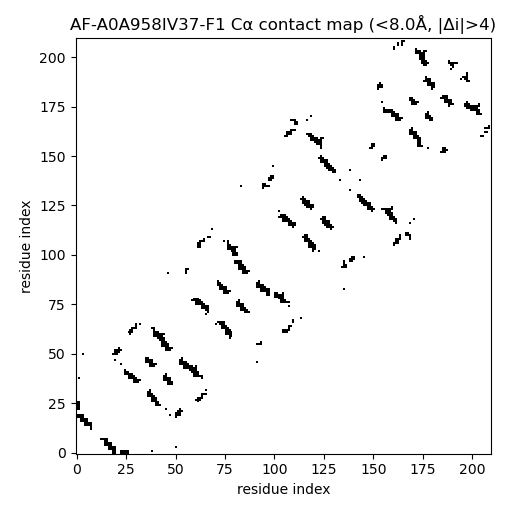8 VAL A N 1
ATOM 971 C CA . VAL A 1 128 ? 0.975 -5.665 -10.957 1.00 96.75 128 VAL A CA 1
ATOM 972 C C . VAL A 1 128 ? -0.435 -5.661 -11.518 1.00 96.75 128 VAL A C 1
ATOM 974 O O . VAL A 1 128 ? -1.252 -4.823 -11.146 1.00 96.75 128 VAL A O 1
ATOM 977 N N . LYS A 1 129 ? -0.750 -6.619 -12.388 1.00 93.88 129 LYS A N 1
ATOM 978 C CA . LYS A 1 129 ? -2.122 -6.848 -12.848 1.00 93.88 129 LYS A CA 1
ATOM 979 C C . LYS A 1 129 ? -2.649 -8.148 -12.263 1.00 93.88 129 LYS A C 1
ATOM 981 O O . LYS A 1 129 ? -2.119 -9.222 -12.546 1.00 93.88 129 LYS A O 1
ATOM 986 N N . LEU A 1 130 ? -3.694 -8.024 -11.448 1.00 90.75 130 LEU A N 1
ATOM 987 C CA . LEU A 1 130 ? -4.414 -9.163 -10.892 1.00 90.75 130 LEU A CA 1
ATOM 988 C C . LEU A 1 130 ? -5.455 -9.659 -11.910 1.00 90.75 130 LEU A C 1
ATOM 990 O O . LEU A 1 130 ? -6.117 -8.834 -12.549 1.00 90.75 130 LEU A O 1
ATOM 994 N N . PRO A 1 131 ? -5.641 -10.980 -12.069 1.00 87.62 131 PRO A N 1
ATOM 995 C CA . PRO A 1 131 ? -6.708 -11.509 -12.904 1.00 87.62 131 PRO A CA 1
ATOM 996 C C . PRO A 1 131 ? -8.085 -11.111 -12.338 1.00 87.62 131 PRO A C 1
ATOM 998 O O . PRO A 1 131 ? -8.311 -11.194 -11.125 1.00 87.62 131 PRO A O 1
ATOM 1001 N N . PRO A 1 132 ? -9.027 -10.676 -13.193 1.00 83.00 132 PRO A N 1
ATOM 1002 C CA . PRO A 1 132 ? -10.338 -10.226 -12.745 1.00 83.00 132 PRO A CA 1
ATOM 1003 C C . PRO A 1 132 ? -11.137 -11.381 -12.133 1.00 83.00 132 PRO A C 1
ATOM 1005 O O . PRO A 1 132 ? -11.093 -12.512 -12.616 1.00 83.00 132 PRO A O 1
ATOM 1008 N N . GLY A 1 133 ? -11.887 -11.089 -11.068 1.00 80.06 133 GLY A N 1
ATOM 1009 C CA . GLY A 1 133 ? -12.796 -12.048 -10.428 1.00 80.06 133 GLY A CA 1
ATOM 1010 C C . GLY A 1 133 ? -12.120 -13.190 -9.663 1.00 80.06 133 GLY A C 1
ATOM 1011 O O . GLY A 1 133 ? -12.822 -14.053 -9.144 1.00 80.06 133 GLY A O 1
ATOM 1012 N N . LYS A 1 134 ? -10.786 -13.205 -9.567 1.00 82.56 134 LYS A N 1
ATOM 1013 C CA . LYS A 1 134 ? -10.045 -14.199 -8.788 1.00 82.56 134 LYS A CA 1
ATOM 1014 C C . LYS A 1 134 ? -9.858 -13.750 -7.345 1.00 82.56 134 LYS A C 1
ATOM 1016 O O . LYS A 1 134 ? -9.510 -12.594 -7.074 1.00 82.56 134 LYS A O 1
ATOM 1021 N N . SER A 1 135 ? -10.100 -14.681 -6.427 1.00 83.00 135 SER A N 1
ATOM 1022 C CA . SER A 1 135 ? -9.725 -14.544 -5.023 1.00 83.00 135 SER A CA 1
ATOM 1023 C C . SER A 1 135 ? -8.228 -14.792 -4.846 1.00 83.00 135 SER A C 1
ATOM 1025 O O . SER A 1 135 ? -7.583 -15.420 -5.682 1.00 83.00 135 SER A O 1
ATOM 1027 N N . VAL A 1 136 ? -7.663 -14.318 -3.737 1.00 83.56 136 VAL A N 1
ATOM 1028 C CA . VAL A 1 136 ? -6.219 -14.440 -3.476 1.00 83.56 136 VAL A CA 1
ATOM 1029 C C . VAL A 1 136 ? -5.762 -15.885 -3.353 1.00 83.56 136 VAL A C 1
ATOM 1031 O O . VAL A 1 136 ? -4.678 -16.219 -3.810 1.00 83.56 136 VAL A O 1
ATOM 1034 N N . SER A 1 137 ? -6.606 -16.758 -2.804 1.00 84.50 137 SER A N 1
ATOM 1035 C CA . SER A 1 137 ? -6.325 -18.193 -2.713 1.00 84.50 137 SER A CA 1
ATOM 1036 C C . SER A 1 137 ? -6.258 -18.897 -4.070 1.00 84.50 137 SER A C 1
ATOM 1038 O O . SER A 1 137 ? -5.786 -20.025 -4.136 1.00 84.50 137 SER A O 1
ATOM 1040 N N . GLU A 1 138 ? -6.752 -18.264 -5.136 1.00 86.31 138 GLU A N 1
ATOM 1041 C CA . GLU A 1 138 ? -6.663 -18.771 -6.509 1.00 86.31 138 GLU A CA 1
ATOM 1042 C C . GLU A 1 138 ? -5.503 -18.148 -7.298 1.00 86.31 138 GLU A C 1
ATOM 1044 O O . GLU A 1 138 ? -5.337 -18.471 -8.472 1.00 86.31 138 GLU A O 1
ATOM 1049 N N . LEU A 1 139 ? -4.747 -17.218 -6.705 1.00 87.69 139 LEU A N 1
ATOM 1050 C CA . LEU A 1 139 ? -3.604 -16.598 -7.366 1.00 87.69 139 LEU A CA 1
ATOM 1051 C C . LEU A 1 139 ? -2.377 -17.501 -7.245 1.00 87.69 139 LEU A C 1
ATOM 1053 O O . LEU A 1 139 ? -2.029 -17.958 -6.159 1.00 87.69 139 LEU A O 1
ATOM 1057 N N . ASP A 1 140 ? -1.679 -17.668 -8.361 1.00 87.81 140 ASP A N 1
ATOM 1058 C CA . ASP A 1 140 ? -0.312 -18.169 -8.419 1.00 87.81 140 ASP A CA 1
ATOM 1059 C C . ASP A 1 140 ? 0.546 -17.211 -9.260 1.00 87.81 140 ASP A C 1
ATOM 1061 O O . ASP A 1 140 ? 0.026 -16.307 -9.921 1.00 87.81 140 ASP A O 1
ATOM 1065 N N . GLU A 1 141 ? 1.867 -17.386 -9.229 1.00 85.06 141 GLU A N 1
ATOM 1066 C CA . GLU A 1 141 ? 2.796 -16.507 -9.953 1.00 85.06 141 GLU A CA 1
ATOM 1067 C C . GLU A 1 141 ? 2.588 -16.521 -11.475 1.00 85.06 141 GLU A C 1
ATOM 1069 O O . GLU A 1 141 ? 2.905 -15.539 -12.140 1.00 85.06 141 GLU A O 1
ATOM 1074 N N . THR A 1 142 ? 2.030 -17.597 -12.038 1.00 86.88 142 THR A N 1
ATOM 1075 C CA . THR A 1 142 ? 1.810 -17.732 -13.487 1.00 86.88 142 THR A CA 1
ATOM 1076 C C . THR A 1 142 ? 0.594 -16.945 -13.974 1.00 86.88 142 THR A C 1
ATOM 1078 O O . THR A 1 142 ? 0.525 -16.564 -15.143 1.00 86.88 142 THR A O 1
ATOM 1081 N N . LEU A 1 143 ? -0.355 -16.667 -13.076 1.00 86.75 143 LEU A N 1
ATOM 1082 C CA . LEU A 1 143 ? -1.557 -15.880 -13.354 1.00 86.75 143 LEU A CA 1
ATOM 1083 C C . LEU A 1 143 ? -1.340 -14.369 -13.205 1.00 86.75 143 LEU A C 1
ATOM 1085 O O . LEU A 1 143 ? -2.188 -13.578 -13.630 1.00 86.75 143 LEU A O 1
ATOM 1089 N N . LEU A 1 144 ? -0.232 -13.960 -12.588 1.00 90.88 144 LEU A N 1
ATOM 1090 C CA . LEU A 1 144 ? 0.077 -12.565 -12.306 1.00 90.88 144 LEU A CA 1
ATOM 1091 C C . LEU A 1 144 ? 0.957 -11.960 -13.396 1.00 90.88 144 LEU A C 1
ATOM 1093 O O . LEU A 1 144 ? 1.959 -12.536 -13.811 1.00 90.88 144 LEU A O 1
ATOM 1097 N N . GLN A 1 145 ? 0.631 -10.737 -13.810 1.00 93.44 145 GLN A N 1
ATOM 1098 C CA . GLN A 1 145 ? 1.544 -9.934 -14.623 1.00 93.44 145 GLN A CA 1
ATOM 1099 C C . GLN A 1 145 ? 2.258 -8.952 -13.704 1.00 93.44 145 GLN A C 1
ATOM 1101 O O . GLN A 1 145 ? 1.675 -7.941 -13.309 1.00 93.44 145 GLN A O 1
ATOM 1106 N N . VAL A 1 146 ? 3.501 -9.275 -13.347 1.00 96.19 146 VAL A N 1
ATOM 1107 C CA . VAL A 1 146 ? 4.359 -8.435 -12.506 1.00 96.19 146 VAL A CA 1
ATOM 1108 C C . VAL A 1 146 ? 5.510 -7.898 -13.348 1.00 96.19 146 VAL A C 1
ATOM 1110 O O . VAL A 1 146 ? 6.332 -8.660 -13.854 1.00 96.19 146 VAL A O 1
ATOM 1113 N N . THR A 1 147 ? 5.592 -6.578 -13.482 1.00 97.00 147 THR A N 1
ATOM 1114 C CA . THR A 1 147 ? 6.709 -5.888 -14.139 1.00 97.00 147 THR A CA 1
ATOM 1115 C C . THR A 1 147 ? 7.449 -5.039 -13.117 1.00 97.00 147 THR A C 1
ATOM 1117 O O . THR A 1 147 ? 6.827 -4.294 -12.363 1.00 97.00 147 THR A O 1
ATOM 1120 N N . ARG A 1 148 ? 8.778 -5.160 -13.084 1.00 97.81 148 ARG A N 1
ATOM 1121 C CA . ARG A 1 148 ? 9.659 -4.436 -12.159 1.00 97.81 148 ARG A CA 1
ATOM 1122 C C . ARG A 1 148 ? 10.401 -3.338 -12.901 1.00 97.81 148 ARG A C 1
ATOM 1124 O O . ARG A 1 148 ? 10.986 -3.591 -13.953 1.00 97.81 148 ARG A O 1
ATOM 1131 N N . PHE A 1 149 ? 10.406 -2.146 -12.326 1.00 98.25 149 PHE A N 1
ATOM 1132 C CA . PHE A 1 149 ? 11.029 -0.962 -12.893 1.00 98.25 149 PHE A CA 1
ATOM 1133 C C . PHE A 1 149 ? 12.132 -0.430 -11.984 1.00 98.25 149 PHE A C 1
ATOM 1135 O O . PHE A 1 149 ? 12.035 -0.487 -10.763 1.00 98.25 149 PHE A O 1
ATOM 1142 N N . GLY A 1 150 ? 13.172 0.122 -12.601 1.00 97.38 150 GLY A N 1
ATOM 1143 C CA . GLY A 1 150 ? 14.380 0.614 -11.941 1.00 97.38 150 GLY A CA 1
ATOM 1144 C C . GLY A 1 150 ? 15.208 1.455 -12.910 1.00 97.38 150 GLY A C 1
ATOM 1145 O O . GLY A 1 150 ? 14.681 1.925 -13.920 1.00 97.38 150 GLY A O 1
ATOM 1146 N N . GLN A 1 151 ? 16.506 1.605 -12.654 1.00 96.56 151 GLN A N 1
ATOM 1147 C CA . GLN A 1 151 ? 17.386 2.495 -13.431 1.00 96.56 151 GLN A CA 1
ATOM 1148 C C . GLN A 1 151 ? 17.410 2.227 -14.936 1.00 96.56 151 GLN A C 1
ATOM 1150 O O . GLN A 1 151 ? 17.455 3.168 -15.724 1.00 96.56 151 GLN A O 1
ATOM 1155 N N . THR A 1 152 ? 17.318 0.962 -15.356 1.00 97.00 152 THR A N 1
ATOM 1156 C CA . THR A 1 152 ? 17.255 0.586 -16.781 1.00 97.00 152 THR A CA 1
ATOM 1157 C C . THR A 1 152 ? 16.026 1.150 -17.500 1.00 97.00 152 THR A C 1
ATOM 1159 O O . THR A 1 152 ? 16.006 1.205 -18.723 1.00 97.00 152 THR A O 1
AT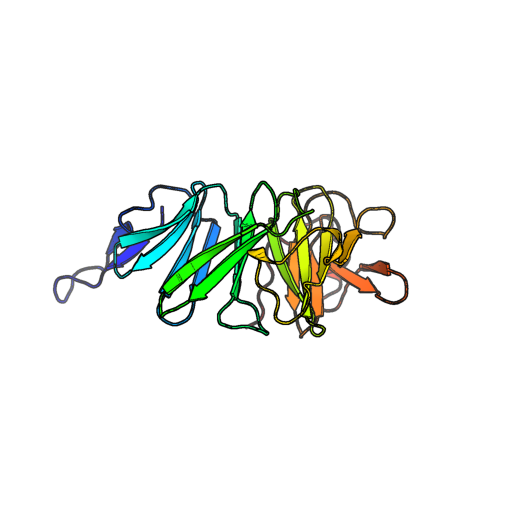OM 1162 N N . HIS A 1 153 ? 15.024 1.600 -16.742 1.00 97.88 153 HIS A N 1
ATOM 1163 C CA . HIS A 1 153 ? 13.800 2.244 -17.213 1.00 97.88 153 HIS A CA 1
ATOM 1164 C C . HIS A 1 153 ? 13.789 3.754 -16.912 1.00 97.88 153 HIS A C 1
ATOM 1166 O O . HIS A 1 153 ? 12.739 4.389 -16.962 1.00 97.88 153 HIS A O 1
ATOM 1172 N N . HIS A 1 154 ? 14.943 4.334 -16.566 1.00 97.00 154 HIS A N 1
ATOM 1173 C CA . HIS A 1 154 ? 15.115 5.737 -16.164 1.00 97.00 154 HIS A CA 1
ATOM 1174 C C . HIS A 1 154 ? 14.386 6.119 -14.864 1.00 97.00 154 HIS A C 1
ATOM 1176 O O . HIS A 1 154 ? 14.113 7.294 -14.618 1.00 97.00 154 HIS A O 1
ATOM 1182 N N . LEU A 1 155 ? 14.079 5.135 -14.013 1.00 97.19 155 LEU A N 1
ATOM 1183 C CA . LEU A 1 155 ? 13.604 5.387 -12.656 1.00 97.19 155 LEU A CA 1
ATOM 1184 C C . LEU A 1 155 ? 14.820 5.589 -11.732 1.00 97.19 155 LEU A C 1
ATOM 1186 O O . LEU A 1 155 ? 15.658 4.685 -11.664 1.00 97.19 155 LEU A O 1
ATOM 1190 N N . PRO A 1 156 ? 14.947 6.739 -11.042 1.00 94.56 156 PRO A N 1
ATOM 1191 C CA . PRO A 1 156 ? 16.039 6.986 -10.100 1.00 94.56 156 PRO A CA 1
ATOM 1192 C C . PRO A 1 156 ? 16.136 5.917 -9.003 1.00 94.56 156 PRO A C 1
ATOM 1194 O O . PRO A 1 156 ? 15.124 5.345 -8.600 1.00 94.56 156 PRO A O 1
ATOM 1197 N N . GLU A 1 157 ? 17.349 5.667 -8.502 1.00 94.38 157 GLU A N 1
ATOM 1198 C CA . GLU A 1 157 ? 17.546 4.801 -7.333 1.00 94.38 157 GLU A CA 1
ATOM 1199 C C . GLU A 1 157 ? 16.962 5.416 -6.052 1.00 94.38 157 GLU A C 1
ATOM 1201 O O . GLU A 1 157 ? 16.892 6.641 -5.884 1.00 94.38 157 GLU A O 1
ATOM 1206 N N . GLY A 1 158 ? 16.621 4.532 -5.113 1.00 93.19 158 GLY A N 1
ATOM 1207 C CA . GLY A 1 158 ? 16.122 4.878 -3.787 1.00 93.19 158 GLY A CA 1
ATOM 1208 C C . GLY A 1 158 ? 14.625 4.639 -3.634 1.00 93.19 158 GLY A C 1
ATOM 1209 O O . GLY A 1 158 ? 14.039 3.802 -4.326 1.00 93.19 158 GLY A O 1
ATOM 1210 N N . GLU A 1 159 ? 14.034 5.370 -2.692 1.00 95.06 159 GLU A N 1
ATOM 1211 C CA . GLU A 1 159 ? 12.612 5.282 -2.372 1.00 95.06 159 GLU A CA 1
ATOM 1212 C C . GLU A 1 159 ? 11.771 5.831 -3.521 1.00 95.06 159 GLU A C 1
ATOM 1214 O O . GLU A 1 159 ? 12.015 6.927 -4.039 1.00 95.06 159 GLU A O 1
ATOM 1219 N N . VAL A 1 160 ? 10.758 5.057 -3.901 1.00 97.31 160 VAL A N 1
ATOM 1220 C CA . VAL A 1 160 ? 9.771 5.454 -4.895 1.00 97.31 160 VAL A CA 1
ATOM 1221 C C . VAL A 1 160 ? 8.408 5.418 -4.240 1.00 97.31 160 VAL A C 1
ATOM 1223 O O . VAL A 1 160 ? 7.935 4.358 -3.835 1.00 97.31 160 VAL A O 1
ATOM 1226 N N . ASN A 1 161 ? 7.754 6.575 -4.186 1.00 96.75 161 ASN A N 1
ATOM 1227 C CA . ASN A 1 161 ? 6.379 6.668 -3.729 1.00 96.75 161 ASN A CA 1
ATOM 1228 C C . ASN A 1 161 ? 5.418 6.886 -4.894 1.00 96.75 161 ASN A C 1
ATOM 1230 O O . ASN A 1 161 ? 5.639 7.760 -5.731 1.00 96.75 161 ASN A O 1
ATOM 1234 N N . VAL A 1 162 ? 4.344 6.104 -4.946 1.00 97.19 162 VAL A N 1
ATOM 1235 C CA . VAL A 1 162 ? 3.330 6.176 -6.001 1.00 97.19 162 VAL A CA 1
ATOM 1236 C C . VAL A 1 162 ? 2.068 6.860 -5.496 1.00 97.19 162 VAL A C 1
ATOM 1238 O O . VAL A 1 162 ? 1.573 6.552 -4.412 1.00 97.19 162 VAL A O 1
ATOM 1241 N N . TYR A 1 163 ? 1.540 7.782 -6.297 1.00 93.75 163 TYR A N 1
ATOM 1242 C CA . TYR A 1 163 ? 0.357 8.566 -5.953 1.00 93.75 163 TYR A CA 1
ATOM 1243 C C . TYR A 1 163 ? -0.599 8.661 -7.141 1.00 93.75 163 TYR A C 1
ATOM 1245 O O . TYR A 1 163 ? -0.150 8.978 -8.247 1.00 93.75 163 TYR A O 1
ATOM 1253 N N . PRO A 1 164 ? -1.908 8.430 -6.947 1.00 90.38 164 PRO A N 1
ATOM 1254 C CA . PRO A 1 164 ? -2.903 8.818 -7.933 1.00 90.38 164 PRO A CA 1
ATOM 1255 C C . PRO A 1 164 ? -3.065 10.345 -7.900 1.00 90.38 164 PRO A C 1
ATOM 1257 O O . PRO A 1 164 ? -3.363 10.912 -6.854 1.00 90.38 164 PRO A O 1
ATOM 1260 N N . VAL A 1 165 ? -2.845 11.007 -9.036 1.00 87.12 165 VAL A N 1
ATOM 1261 C CA . VAL A 1 165 ? -3.038 12.453 -9.218 1.00 87.12 165 VAL A CA 1
ATOM 1262 C C . VAL A 1 165 ? -3.674 12.687 -10.586 1.00 87.12 165 VAL A C 1
ATOM 1264 O O . VAL A 1 165 ? -3.137 12.231 -11.601 1.00 87.12 165 VAL A O 1
ATOM 1267 N N . ASN A 1 166 ? -4.803 13.396 -10.653 1.00 84.38 166 ASN A N 1
ATOM 1268 C CA . ASN A 1 166 ? -5.511 13.688 -11.906 1.00 84.38 166 ASN A CA 1
ATOM 1269 C C . ASN A 1 166 ? -5.789 12.421 -12.747 1.00 84.38 166 ASN A C 1
ATOM 1271 O O . ASN A 1 166 ? -5.568 12.390 -13.964 1.00 84.38 166 ASN A O 1
ATOM 1275 N N . ARG A 1 167 ? -6.242 11.341 -12.093 1.00 83.50 167 ARG A N 1
ATOM 1276 C CA . ARG A 1 167 ? -6.513 10.018 -12.705 1.00 83.50 167 ARG A CA 1
ATOM 1277 C C . ARG A 1 167 ? -5.303 9.352 -13.373 1.00 83.50 167 ARG A C 1
ATOM 1279 O O . ARG A 1 167 ? -5.474 8.491 -14.234 1.00 83.50 167 ARG A O 1
ATOM 1286 N N . ARG A 1 168 ? -4.084 9.752 -13.020 1.00 88.81 168 ARG A N 1
ATOM 1287 C CA . ARG A 1 168 ? -2.848 9.117 -13.480 1.00 88.81 168 ARG A CA 1
ATOM 1288 C C . ARG A 1 168 ? -1.959 8.823 -12.288 1.00 88.81 168 ARG A C 1
ATOM 1290 O O . ARG A 1 168 ? -1.981 9.549 -11.301 1.00 88.81 168 ARG A O 1
ATOM 1297 N N . VAL A 1 169 ? -1.128 7.797 -12.398 1.00 94.44 169 VAL A N 1
ATOM 1298 C CA . VAL A 1 169 ? -0.118 7.542 -11.372 1.00 94.44 169 VAL A CA 1
ATOM 1299 C C . VAL A 1 169 ? 1.089 8.460 -11.580 1.00 94.44 169 VAL A C 1
ATOM 1301 O O . VAL A 1 169 ? 1.517 8.732 -12.710 1.00 94.44 169 VAL A O 1
ATOM 1304 N N . ARG A 1 170 ? 1.604 8.984 -10.471 1.00 95.25 170 ARG A N 1
ATOM 1305 C CA . ARG A 1 170 ? 2.825 9.781 -10.367 1.00 95.25 170 ARG A CA 1
ATOM 1306 C C . ARG A 1 170 ? 3.790 9.114 -9.410 1.00 95.25 170 ARG A C 1
ATOM 1308 O O . ARG A 1 170 ? 3.365 8.496 -8.438 1.00 95.25 170 ARG A O 1
ATOM 1315 N N . PHE A 1 171 ? 5.077 9.278 -9.682 1.00 96.44 171 PHE A N 1
ATOM 1316 C CA . PHE A 1 171 ? 6.148 8.625 -8.945 1.00 96.44 171 PHE A CA 1
ATOM 1317 C C . PHE A 1 171 ? 7.027 9.700 -8.325 1.00 96.44 171 PHE A C 1
ATOM 1319 O O . PHE A 1 171 ? 7.753 10.404 -9.021 1.00 96.44 171 PHE A O 1
ATOM 1326 N N . ALA A 1 172 ? 6.922 9.866 -7.018 1.00 95.44 172 ALA A N 1
ATOM 1327 C CA . ALA A 1 172 ? 7.817 10.705 -6.251 1.00 95.44 172 ALA A CA 1
ATOM 1328 C C . ALA A 1 172 ? 9.122 9.949 -5.998 1.00 95.44 172 ALA A C 1
ATOM 1330 O O . ALA A 1 172 ? 9.101 8.825 -5.497 1.00 95.44 172 ALA A O 1
ATOM 1331 N N . THR A 1 173 ? 10.244 10.570 -6.352 1.00 94.75 173 THR A N 1
ATOM 1332 C CA . THR A 1 173 ? 11.580 9.970 -6.256 1.00 94.75 173 THR A CA 1
ATOM 1333 C C . THR A 1 173 ? 12.562 10.939 -5.602 1.00 94.75 173 THR A C 1
ATOM 1335 O O . THR A 1 173 ? 12.244 12.109 -5.369 1.00 94.75 173 THR A O 1
ATOM 1338 N N . SER A 1 174 ? 13.786 10.470 -5.361 1.00 90.12 174 SER A N 1
ATOM 1339 C CA . SER A 1 174 ? 14.923 11.291 -4.920 1.00 90.12 174 SER A CA 1
ATOM 1340 C C . SER A 1 174 ? 15.326 12.394 -5.912 1.00 90.12 174 SER A C 1
ATOM 1342 O O . SER A 1 174 ? 16.049 13.311 -5.534 1.00 90.12 174 SER A O 1
ATOM 1344 N N . GLN A 1 175 ? 14.853 12.325 -7.163 1.00 91.06 175 GLN A N 1
ATOM 1345 C CA . GLN A 1 175 ? 15.118 13.313 -8.214 1.00 91.06 175 GLN A CA 1
ATOM 1346 C C . GLN A 1 175 ? 13.842 14.054 -8.661 1.00 91.06 175 GLN A C 1
ATOM 1348 O O . GLN A 1 175 ? 13.748 14.542 -9.789 1.00 91.06 175 GLN A O 1
ATOM 1353 N N . GLY A 1 176 ? 12.832 14.115 -7.791 1.00 91.56 176 GLY A N 1
ATOM 1354 C CA . GLY A 1 176 ? 11.556 14.770 -8.063 1.00 91.56 176 GLY A CA 1
ATOM 1355 C C . GLY A 1 176 ? 10.501 13.837 -8.654 1.00 91.56 176 GLY A C 1
ATOM 1356 O O . GLY A 1 176 ? 10.570 12.609 -8.536 1.00 91.56 176 GLY A O 1
ATOM 1357 N N . LEU A 1 177 ? 9.478 14.438 -9.253 1.00 94.25 177 LEU A N 1
ATOM 1358 C CA . LEU A 1 177 ? 8.311 13.749 -9.779 1.00 94.25 177 LEU A CA 1
ATOM 1359 C C . LEU A 1 177 ? 8.617 13.112 -11.136 1.00 94.25 177 LEU A C 1
ATOM 1361 O O . LEU A 1 177 ? 9.253 13.708 -12.013 1.00 94.25 177 LEU A O 1
ATOM 1365 N N . ARG A 1 178 ? 8.134 11.889 -11.321 1.00 95.62 178 ARG A N 1
ATOM 1366 C CA 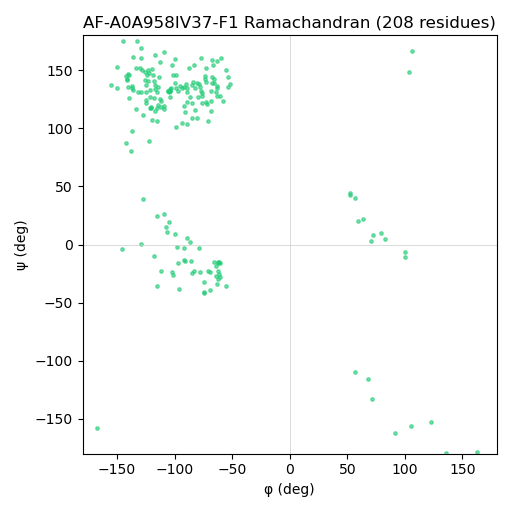. ARG A 1 178 ? 8.187 11.164 -12.583 1.00 95.62 178 ARG A CA 1
ATOM 1367 C C . ARG A 1 178 ? 6.784 10.764 -13.031 1.00 95.62 178 ARG A C 1
ATOM 1369 O O . ARG A 1 178 ? 5.892 10.501 -12.220 1.00 95.62 178 ARG A O 1
ATOM 1376 N N . SER A 1 179 ? 6.620 10.687 -14.342 1.00 95.50 179 SER A N 1
ATOM 1377 C CA . SER A 1 179 ? 5.489 10.075 -15.033 1.00 95.50 179 SER A CA 1
ATOM 1378 C C . SER A 1 179 ? 5.968 8.835 -15.777 1.00 95.50 179 SER A C 1
ATOM 1380 O O . SER A 1 179 ? 7.153 8.714 -16.087 1.00 95.50 179 SE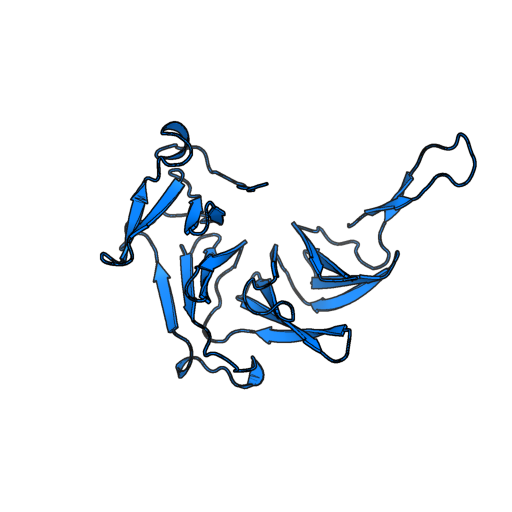R A O 1
ATOM 1382 N N . PHE A 1 180 ? 5.054 7.912 -16.058 1.00 96.38 180 PHE A N 1
ATOM 1383 C CA . PHE A 1 180 ? 5.360 6.691 -16.793 1.00 96.38 180 PHE A CA 1
ATOM 1384 C C . PHE A 1 180 ? 4.867 6.780 -18.242 1.00 96.38 180 PHE A C 1
ATOM 1386 O O . PHE A 1 180 ? 3.688 7.048 -18.489 1.00 96.38 180 PHE A O 1
ATOM 1393 N N . ASP A 1 181 ? 5.765 6.532 -19.196 1.00 95.50 181 ASP A N 1
ATOM 1394 C CA . ASP A 1 181 ? 5.445 6.367 -20.614 1.00 95.50 181 ASP A CA 1
ATOM 1395 C C . ASP A 1 181 ? 5.240 4.876 -20.912 1.00 95.50 181 ASP A C 1
ATOM 1397 O O . ASP A 1 181 ? 6.197 4.107 -21.014 1.00 95.50 181 ASP A O 1
ATOM 1401 N N . ALA A 1 182 ? 3.982 4.465 -21.074 1.00 92.81 182 ALA A N 1
ATOM 1402 C CA . ALA A 1 182 ? 3.630 3.068 -21.307 1.00 92.81 182 ALA A CA 1
ATOM 1403 C C . ALA A 1 182 ? 4.072 2.531 -22.681 1.00 92.81 182 ALA A C 1
ATOM 1405 O O . ALA A 1 182 ? 4.254 1.323 -22.820 1.00 92.81 182 ALA A O 1
ATOM 1406 N N . HIS A 1 183 ? 4.265 3.380 -23.695 1.00 94.19 183 HIS A N 1
ATOM 1407 C CA . HIS A 1 183 ? 4.740 2.918 -25.002 1.00 94.19 183 HIS A CA 1
ATOM 1408 C C . HIS A 1 183 ? 6.228 2.574 -24.938 1.00 94.19 183 HIS A C 1
ATOM 1410 O O . HIS A 1 183 ? 6.678 1.590 -25.521 1.00 94.19 183 HIS A O 1
ATOM 1416 N N . ARG A 1 184 ? 7.010 3.410 -24.253 1.00 96.12 184 ARG A N 1
ATOM 1417 C CA . ARG A 1 184 ? 8.466 3.248 -24.141 1.00 96.12 184 ARG A CA 1
ATOM 1418 C C . ARG A 1 184 ? 8.895 2.436 -22.919 1.00 96.12 184 ARG A C 1
ATOM 1420 O O . ARG A 1 184 ? 10.045 2.023 -22.874 1.00 96.12 184 ARG A O 1
ATOM 1427 N N . GLN A 1 185 ? 7.991 2.206 -21.964 1.00 95.94 185 GLN A N 1
ATOM 1428 C CA . GLN A 1 185 ? 8.259 1.559 -20.673 1.00 95.94 185 GLN A CA 1
ATOM 1429 C C . GLN A 1 185 ? 9.357 2.280 -19.869 1.00 95.94 185 GLN A C 1
ATOM 1431 O O . GLN A 1 185 ? 10.200 1.643 -19.244 1.00 95.94 185 GLN A O 1
ATOM 1436 N N . ILE A 1 186 ? 9.352 3.618 -19.888 1.00 97.75 186 ILE A N 1
ATOM 1437 C CA . ILE A 1 186 ? 10.339 4.455 -19.184 1.00 97.75 186 ILE A CA 1
ATOM 1438 C C . ILE A 1 186 ? 9.675 5.529 -18.324 1.00 97.75 186 ILE A C 1
ATOM 1440 O O . ILE A 1 186 ? 8.526 5.914 -18.554 1.00 97.75 186 ILE A O 1
ATOM 1444 N N . PHE A 1 187 ? 10.436 6.047 -17.364 1.00 97.56 187 PHE A N 1
ATOM 1445 C CA . PHE A 1 187 ? 10.042 7.142 -16.487 1.00 97.56 187 PHE A CA 1
ATOM 1446 C C . PHE A 1 187 ? 10.619 8.467 -16.985 1.00 97.56 187 PHE A C 1
ATOM 1448 O O . PHE A 1 187 ? 11.788 8.557 -17.357 1.00 97.56 187 PHE A O 1
ATOM 1455 N N . LEU A 1 188 ? 9.788 9.506 -16.996 1.00 96.19 188 LEU A N 1
ATOM 1456 C CA . LEU A 1 188 ? 10.132 10.847 -17.472 1.00 96.19 188 LEU A CA 1
ATOM 1457 C C . LEU A 1 188 ? 9.865 11.871 -16.371 1.00 96.19 188 LEU A C 1
ATOM 1459 O O . LEU A 1 188 ? 8.900 11.715 -15.624 1.00 96.19 188 LEU A O 1
ATOM 1463 N N . ALA A 1 189 ? 10.680 12.925 -16.284 1.00 94.31 189 ALA A N 1
ATOM 1464 C CA . ALA A 1 189 ? 10.419 14.049 -15.384 1.00 94.31 189 ALA A CA 1
ATOM 1465 C C . ALA A 1 189 ? 9.013 14.622 -15.620 1.00 94.31 189 ALA A C 1
ATOM 1467 O O . ALA A 1 189 ? 8.589 14.795 -16.765 1.00 94.31 189 ALA A O 1
ATOM 1468 N N . ASP A 1 190 ? 8.286 14.891 -14.537 1.00 90.88 190 ASP A N 1
ATOM 1469 C CA . ASP A 1 190 ? 6.908 15.371 -14.597 1.00 90.88 190 ASP A CA 1
ATOM 1470 C C . ASP A 1 190 ? 6.779 16.773 -13.998 1.00 90.88 190 ASP A C 1
ATOM 1472 O O . ASP A 1 190 ? 6.957 16.977 -12.800 1.00 90.88 190 ASP A O 1
ATOM 1476 N N . SER A 1 191 ? 6.433 17.741 -14.846 1.00 88.69 191 SER A N 1
ATOM 1477 C CA . SER A 1 191 ? 6.236 19.147 -14.483 1.00 88.69 191 SER A CA 1
ATOM 1478 C C . SER A 1 191 ? 4.774 19.555 -14.293 1.00 88.69 191 SER A C 1
ATOM 1480 O O . SER A 1 191 ? 4.495 20.743 -14.126 1.00 88.69 191 SER A O 1
ATOM 1482 N N . SER A 1 192 ? 3.830 18.607 -14.276 1.00 84.88 192 SER A N 1
ATOM 1483 C CA . SER A 1 192 ? 2.388 18.884 -14.147 1.00 84.88 192 SER A CA 1
ATOM 1484 C C . SER A 1 192 ? 1.994 19.566 -12.834 1.00 84.88 192 SER A C 1
ATOM 1486 O O . SER A 1 192 ? 0.982 20.259 -12.801 1.00 84.88 192 SER A O 1
ATOM 1488 N N . LEU A 1 193 ? 2.808 19.431 -11.782 1.00 81.75 193 LEU A N 1
ATOM 1489 C CA . LEU A 1 193 ? 2.637 20.120 -10.495 1.00 81.75 193 LEU A CA 1
ATOM 1490 C C . LEU A 1 193 ? 3.628 21.287 -10.308 1.00 81.75 193 LEU A C 1
ATOM 1492 O O . LEU A 1 193 ? 3.873 21.738 -9.192 1.00 81.75 193 LEU A O 1
ATOM 1496 N N . GLY A 1 194 ? 4.208 21.776 -11.407 1.00 79.75 194 GLY A N 1
ATOM 1497 C CA . GLY A 1 194 ? 5.221 22.829 -11.428 1.00 79.75 194 GLY A CA 1
ATOM 1498 C C . GLY A 1 194 ? 6.631 22.291 -11.676 1.00 79.75 194 GLY A C 1
ATOM 1499 O O . GLY A 1 194 ? 6.995 21.189 -11.267 1.00 79.75 194 GLY A O 1
ATOM 1500 N N . THR A 1 195 ? 7.462 23.095 -12.341 1.00 79.19 195 THR A N 1
ATOM 1501 C CA . THR A 1 195 ? 8.836 22.721 -12.726 1.00 79.19 195 THR A CA 1
ATOM 1502 C C . THR A 1 195 ? 9.753 22.481 -11.530 1.00 79.19 195 THR A C 1
ATOM 1504 O O . THR A 1 195 ? 10.663 21.665 -11.624 1.00 79.19 195 THR A O 1
ATOM 1507 N N . LEU A 1 196 ? 9.477 23.124 -10.390 1.00 76.19 196 LEU A N 1
ATOM 1508 C CA . LEU A 1 196 ? 10.230 22.943 -9.146 1.00 76.19 196 LEU A CA 1
ATOM 1509 C C . LEU A 1 196 ? 10.141 21.507 -8.602 1.00 76.19 196 LEU A C 1
ATOM 1511 O O . LEU A 1 196 ? 11.068 21.048 -7.947 1.00 76.19 196 LEU A O 1
ATOM 1515 N N . LEU A 1 197 ? 9.037 20.801 -8.863 1.00 77.44 197 LEU A N 1
ATOM 1516 C CA . LEU A 1 197 ? 8.845 19.415 -8.428 1.00 77.44 197 LEU A CA 1
ATOM 1517 C C . LEU A 1 197 ? 9.328 18.400 -9.470 1.00 77.44 197 LEU A C 1
ATOM 1519 O O . LEU A 1 197 ? 9.483 17.229 -9.136 1.00 77.44 197 LEU A O 1
ATOM 1523 N N . ALA A 1 198 ? 9.570 18.831 -10.710 1.00 74.25 198 ALA A N 1
ATOM 1524 C CA . ALA A 1 198 ? 9.933 17.948 -11.814 1.00 74.25 198 ALA A CA 1
ATOM 1525 C C . ALA A 1 198 ? 11.375 17.446 -11.720 1.00 74.25 198 ALA A C 1
ATOM 1527 O O . ALA A 1 198 ? 11.631 16.278 -11.995 1.00 74.25 198 ALA A O 1
ATOM 1528 N N . ASP A 1 199 ? 12.311 18.316 -11.344 1.00 74.25 199 ASP A N 1
ATOM 1529 C CA . ASP A 1 199 ? 13.734 17.988 -11.283 1.00 74.25 199 ASP A CA 1
ATOM 1530 C C . ASP A 1 199 ? 14.358 18.667 -10.065 1.00 74.25 199 ASP A C 1
ATOM 1532 O O . ASP A 1 199 ? 14.782 19.823 -10.091 1.00 74.25 199 ASP A O 1
ATOM 1536 N N . THR A 1 200 ? 14.287 17.966 -8.939 1.00 73.75 200 THR A N 1
ATOM 1537 C CA . THR A 1 200 ? 14.671 18.484 -7.629 1.00 73.75 200 THR A CA 1
ATOM 1538 C C . THR A 1 200 ? 15.408 17.420 -6.841 1.00 73.75 200 THR A C 1
ATOM 1540 O O . THR A 1 200 ? 15.084 16.240 -6.928 1.00 73.75 200 THR A O 1
ATOM 1543 N N . ALA A 1 201 ? 16.382 17.846 -6.038 1.00 70.12 201 ALA A N 1
ATOM 1544 C CA . ALA A 1 201 ? 17.066 16.980 -5.081 1.00 70.12 201 ALA A CA 1
ATOM 1545 C C . ALA A 1 201 ? 16.241 16.744 -3.797 1.00 70.12 201 ALA A C 1
ATOM 1547 O O . ALA A 1 201 ? 16.685 16.031 -2.898 1.00 70.12 201 ALA A O 1
ATOM 1548 N N . TYR A 1 202 ? 15.063 17.371 -3.672 1.00 69.06 202 TYR A N 1
ATOM 1549 C CA . TYR A 1 202 ? 14.174 17.191 -2.528 1.00 69.06 202 TYR A CA 1
ATOM 1550 C C . TYR A 1 202 ? 13.215 16.024 -2.766 1.00 69.06 202 TYR A C 1
ATOM 1552 O O . TYR A 1 202 ? 12.429 16.033 -3.715 1.00 69.06 202 TYR A O 1
ATOM 1560 N N . ALA A 1 203 ? 13.242 15.043 -1.863 1.00 62.94 203 ALA A N 1
ATOM 1561 C CA . ALA A 1 203 ? 12.290 13.941 -1.874 1.00 62.94 203 ALA A CA 1
ATOM 1562 C C . ALA A 1 203 ? 10.862 14.455 -1.631 1.00 62.94 203 ALA A C 1
ATOM 1564 O O . ALA A 1 203 ? 10.596 15.202 -0.685 1.00 62.94 203 ALA A O 1
ATOM 1565 N N . ILE A 1 204 ? 9.924 14.022 -2.473 1.00 74.38 204 ILE A N 1
ATOM 1566 C CA . ILE A 1 204 ? 8.498 1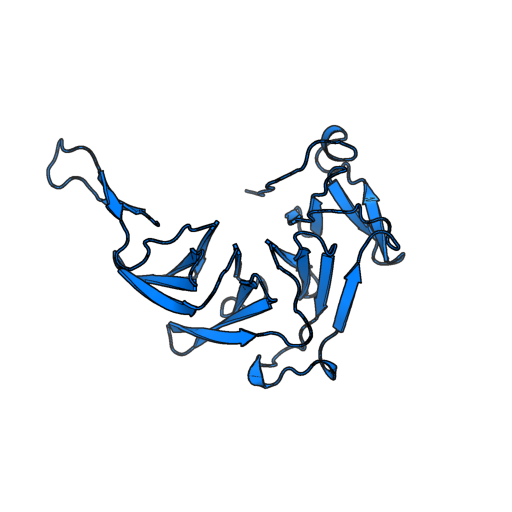4.293 -2.282 1.00 74.38 204 ILE A CA 1
ATOM 1567 C C . ILE A 1 204 ? 7.917 13.158 -1.433 1.00 74.38 204 ILE A C 1
ATOM 1569 O O . ILE A 1 204 ? 7.698 12.048 -1.911 1.00 74.38 204 ILE A O 1
ATOM 1573 N N . HIS A 1 205 ? 7.669 13.432 -0.153 1.00 69.62 205 HIS A N 1
ATOM 1574 C CA . HIS A 1 205 ? 7.215 12.403 0.788 1.00 69.62 205 HIS A CA 1
ATOM 1575 C C . HIS A 1 205 ? 5.711 12.129 0.763 1.00 69.62 205 HIS A C 1
ATOM 1577 O O . HIS A 1 205 ? 5.304 11.057 1.197 1.00 69.62 205 HIS A O 1
ATOM 1583 N N . ARG A 1 206 ? 4.874 13.068 0.301 1.00 75.38 206 ARG A N 1
ATOM 1584 C CA . ARG A 1 206 ? 3.418 12.882 0.233 1.00 75.38 206 ARG A CA 1
ATOM 1585 C C . ARG A 1 206 ? 2.786 13.777 -0.827 1.00 75.38 206 ARG A C 1
ATOM 1587 O O . ARG A 1 206 ? 3.103 14.960 -0.893 1.00 75.38 206 ARG A O 1
ATOM 1594 N N . LEU A 1 207 ? 1.853 13.218 -1.593 1.00 74.25 207 LEU A N 1
ATOM 1595 C CA . LEU A 1 207 ? 0.927 13.950 -2.458 1.00 74.25 207 LEU A CA 1
ATOM 1596 C C . LEU A 1 207 ? -0.505 13.548 -2.091 1.00 74.25 207 LEU A C 1
ATOM 1598 O O . LEU A 1 207 ? -0.770 12.375 -1.825 1.00 74.25 207 LEU A O 1
ATOM 1602 N N . VAL A 1 208 ? -1.405 14.528 -2.031 1.00 75.19 208 VAL A N 1
ATOM 1603 C CA . VAL A 1 208 ? -2.838 14.342 -1.766 1.00 75.19 208 VAL A CA 1
ATOM 1604 C C . VAL A 1 208 ? -3.598 15.248 -2.731 1.00 75.19 208 VAL A C 1
ATOM 1606 O O . VAL A 1 208 ? -3.200 16.395 -2.926 1.00 75.19 208 VAL A O 1
ATOM 1609 N N . GLU A 1 209 ? -4.639 14.709 -3.356 1.00 69.94 209 GLU A N 1
ATOM 1610 C CA . GLU A 1 209 ? -5.608 15.447 -4.168 1.00 69.94 209 GLU A CA 1
ATOM 1611 C C . GLU A 1 209 ? -6.906 15.544 -3.348 1.00 69.94 209 GLU A C 1
ATOM 1613 O O . GLU A 1 209 ? -7.305 14.541 -2.748 1.00 69.94 209 GLU A O 1
ATOM 1618 N N . ASP A 1 210 ? -7.484 16.747 -3.262 1.00 50.41 210 ASP A N 1
ATOM 1619 C CA . ASP A 1 210 ? -8.708 17.049 -2.497 1.00 50.41 210 ASP A CA 1
ATOM 1620 C C . ASP A 1 210 ? -9.992 16.618 -3.230 1.00 50.41 210 ASP A C 1
ATOM 1622 O O . ASP A 1 210 ? -10.040 16.728 -4.479 1.00 50.41 210 ASP A O 1
#

Sequence (210 aa):
GVYYLAPPAAPGDTPVFRPVSGIAAQSWSLLPAGRSLLAATSNGVYQIENDRAVPLLDGLCFVLYQSQFDSTRIYAGLIDGLGILQFLNGRWRFSGRVPGISEEIRSIAEDPDGALWLGTQFQGALRVKLPPGKSVSELDETLLQVTRFGQTHHLPEGEVNVYPVNRRVRFATSQGLRSFDAHRQIFLADSSLGTLLADTAYAIHRLVED

Solvent-accessible surface area (backbone atoms only — not comparable to full-atom values): 11362 Å² total; per-residue (Å²): 72,50,68,45,78,40,76,48,90,50,96,89,49,74,64,44,80,42,70,32,44,83,40,75,45,54,64,70,27,78,37,83,55,89,96,38,38,35,38,19,13,60,59,17,35,26,41,42,57,92,60,34,48,44,83,51,44,81,44,44,25,44,27,67,41,72,41,93,89,40,86,50,33,30,42,31,22,18,61,67,8,42,34,35,35,35,54,54,97,93,39,79,38,61,55,45,57,52,61,90,44,63,53,38,24,57,25,62,27,68,38,90,88,66,31,34,36,35,7,14,58,66,74,19,35,37,40,39,37,73,58,84,96,61,54,53,84,74,59,48,59,88,63,44,49,75,47,83,41,33,63,96,26,57,30,70,77,39,44,26,39,35,35,61,52,95,84,36,61,36,36,24,21,50,54,13,26,27,33,74,41,82,90,79,62,32,42,40,74,29,48,91,85,37,63,76,44,14,68,24,83,57,65,55,88,80,82,86,78,134

Foldseek 3Di:
DDWDFDDAPDPPRDTDIDAQAPDPFAWQDWDDQPPWIWTFGQFAIWIGDPSYTDGAGGHHWHDWAQDPVDSQWIWTQHQQFIWIWGQDPNDIHTQGGAPPGGFRFNEWDAAPVRWIWTWGFFQGIKTKDADPPDGRVPHDPVRMDIDGDDVVQVGDGGTWYWDQDPRAIWIFDQQFIWHADPVSRHIAFDQPVHPPRRGHNDTDPDDDDD

pLDDT: mean 92.26, std 7.42, range [50.41, 98.69]

Nearest PDB structures (foldseek):
  5ojp-assembly1_A  TM=5.515E-01  e=2.157E-03  Thermosynechococcus vestitus
  7d4i-assembly1_A4  TM=6.785E-01  e=4.173E-02  Saccharomyces cerevisiae S288C
  8h95-assembly1_B  TM=5.200E-01  e=7.958E-03  Mus musculus
  6vxk-assembly1_C  TM=4.408E-01  e=1.189E-02  Ectromelia virus Moscow
  3nvn-assembly1_A  TM=2.464E-01  e=1.869E-02  Ectromelia virus

Mean predicted aligned error: 4.92 Å

Radius of gyration: 18.57 Å; Cα contacts (8 Å, |Δi|>4): 529; chains: 1; bounding box: 38×42×56 Å

Secondary structure (DSSP, 8-state):
--EEEEPPSSTTPPPEEEEPBT--S-EEEEEEETTEEEEEESSEEEEEETTEEEEEEES-EEEEEE-SS-TTEEEEEETTEEEEEEEETTEEEEEEEPTT--S-EEEEEE-TTSPEEEEESSS-EEEEEPPTT--GGG--TTT-EEEEESGGGTPPSS--EEEEETTEEEEEETTEEEEEETTTTEEEE--TT-HHHHS-SS--------